Protein AF-A0AAE1DHE3-F1 (afdb_monomer)

Radius of gyration: 25.52 Å; Cα contacts (8 Å, |Δi|>4): 350; chains: 1; bounding box: 66×50×72 Å

Sequence (296 aa):
GFIDEPDKIWSQDELPPITNSFGVEDVKKRVLQLNKIAINLRKQRFDNGALRLDQSGVDEELCENLGLEVDAGTSMAACSQITSSHSAHFQANAECQVFLFWITSRTPPFIYHYALNVPLYTHFTSPIRRYPDILVHRLLAASLGYCDPPEKSPQLLHRQADYCNDKKLNAKIASKRSNDMYFALFVKEAGPLEEMGMVMAVLDKSFDVLILKLGVVKRVYLERLPLRSHKFRKNHKCPELEIEWVADEKCNHRTRHLISLFTMVECMVFADKEPLRWSCLIKRPKEEIKFITTDE

InterPro domains:
  IPR001900 Ribonuclease II/R [PF00773] (108-144)
  IPR012340 Nucleic acid-binding, OB-fold [G3DSA:2.40.50.140] (193-283)
  IPR012340 Nucleic acid-binding, OB-fold [SSF50249] (20-188)
  IPR022966 Ribonuclease II/R, conserved site [PS01175] (113-137)
  IPR041093 DIS3-like exonuclease 2-like, C-terminal [PF17877] (191-278)
  IPR050180 RNR Ribonuclease [PTHR23355] (109-236)

Mean predicted aligned error: 11.67 Å

Nearest PDB structures (foldseek):
  8e2a-assembly1_A  TM=8.423E-01  e=1.664E-20  Homo sapiens
  4pmw-assembly2_B  TM=8.301E-01  e=1.872E-20  Mus musculus
  8e28-assembly1_A  TM=8.281E-01  e=4.520E-20  Homo sapiens
  8e27-assembly1_A  TM=8.150E-01  e=2.824E-20  Homo sapiens
  8e29-assembly1_A  TM=8.277E-01  e=8.629E-20  Homo sapiens

Structure (mmCIF, N/CA/C/O backbone):
data_AF-A0AAE1DHE3-F1
#
_entry.id   AF-A0AAE1DHE3-F1
#
loop_
_atom_site.group_PDB
_atom_site.id
_atom_site.type_symbol
_atom_site.label_atom_id
_atom_site.label_alt_id
_atom_site.label_comp_id
_atom_site.label_asym_id
_atom_site.label_entity_id
_atom_site.label_seq_id
_atom_site.pdbx_PDB_ins_code
_atom_site.Cartn_x
_atom_site.Cartn_y
_atom_site.Cartn_z
_atom_site.occupancy
_atom_site.B_iso_or_equiv
_atom_site.auth_seq_id
_atom_site.auth_comp_id
_atom_site.auth_asym_id
_atom_site.auth_atom_id
_atom_site.pdbx_PDB_model_num
ATOM 1 N N . GLY A 1 1 ? 9.768 -7.373 21.123 1.00 82.19 1 GLY A N 1
ATOM 2 C CA . GLY A 1 1 ? 8.724 -6.873 22.053 1.00 82.19 1 GLY A CA 1
ATOM 3 C C . GLY A 1 1 ? 8.087 -8.017 22.830 1.00 82.19 1 GLY A C 1
ATOM 4 O O . GLY A 1 1 ? 8.532 -9.147 22.685 1.00 82.19 1 GLY A O 1
ATOM 5 N N . PHE A 1 2 ? 7.046 -7.773 23.645 1.00 89.00 2 PHE A N 1
ATOM 6 C CA . PHE A 1 2 ? 6.457 -8.817 24.518 1.00 89.00 2 PHE A CA 1
ATOM 7 C C . PHE A 1 2 ? 6.022 -10.099 23.791 1.00 89.00 2 PHE A C 1
ATOM 9 O O . PHE A 1 2 ? 6.015 -11.163 24.397 1.00 89.00 2 PHE A O 1
ATOM 16 N N . ILE A 1 3 ? 5.615 -9.996 22.523 1.00 90.38 3 ILE A N 1
ATOM 17 C CA . ILE A 1 3 ? 5.178 -11.141 21.712 1.00 90.38 3 ILE A CA 1
ATOM 18 C C . ILE A 1 3 ? 6.373 -11.947 21.189 1.00 90.38 3 ILE A C 1
ATOM 20 O O . ILE A 1 3 ? 6.291 -13.171 21.151 1.00 90.38 3 ILE A O 1
ATOM 24 N N . ASP A 1 4 ? 7.456 -11.270 20.807 1.00 89.25 4 ASP A N 1
ATOM 25 C CA . ASP A 1 4 ? 8.648 -11.894 20.218 1.00 89.25 4 ASP A CA 1
ATOM 26 C C . ASP A 1 4 ? 9.489 -12.608 21.282 1.00 89.25 4 ASP A C 1
ATOM 28 O O . ASP A 1 4 ? 10.052 -13.668 21.028 1.00 89.25 4 ASP A O 1
ATOM 32 N N . GLU A 1 5 ? 9.516 -12.056 22.499 1.00 90.06 5 GLU A N 1
ATOM 33 C CA . GLU A 1 5 ? 10.242 -12.605 23.647 1.00 90.06 5 GLU A CA 1
ATOM 34 C C . GLU A 1 5 ? 9.296 -12.777 24.852 1.00 90.06 5 GLU A C 1
ATOM 36 O O . GLU A 1 5 ? 9.320 -11.982 25.804 1.00 90.06 5 GLU A O 1
ATOM 41 N N . PRO A 1 6 ? 8.425 -13.807 24.833 1.00 88.25 6 PRO A N 1
ATOM 42 C CA . PRO A 1 6 ? 7.412 -14.011 25.868 1.00 88.25 6 PRO A CA 1
ATOM 43 C C . PRO A 1 6 ? 8.014 -14.406 27.222 1.00 88.25 6 PRO A C 1
ATOM 45 O O . PRO A 1 6 ? 7.431 -14.093 28.261 1.00 88.25 6 PRO A O 1
ATOM 48 N N . ASP A 1 7 ? 9.186 -15.039 27.229 1.00 89.94 7 ASP A N 1
ATOM 49 C CA . ASP A 1 7 ? 9.845 -15.522 28.447 1.00 89.94 7 ASP A CA 1
ATOM 50 C C . ASP A 1 7 ? 10.817 -14.495 29.051 1.00 89.94 7 ASP A C 1
ATOM 52 O O . ASP A 1 7 ? 11.216 -14.630 30.208 1.00 89.94 7 ASP A O 1
ATOM 56 N N . LYS A 1 8 ? 11.153 -13.420 28.319 1.00 89.69 8 LYS A N 1
ATOM 57 C CA . LYS A 1 8 ? 12.012 -12.342 28.828 1.00 89.69 8 LYS A CA 1
ATOM 58 C C . LYS A 1 8 ? 11.342 -11.624 30.004 1.00 89.69 8 LYS A C 1
ATOM 60 O O . LYS A 1 8 ? 10.149 -11.301 29.960 1.00 89.69 8 LYS A O 1
ATOM 65 N N . ILE A 1 9 ? 12.118 -11.353 31.051 1.00 86.88 9 ILE A N 1
ATOM 66 C CA . ILE A 1 9 ? 11.736 -10.452 32.144 1.00 86.88 9 ILE A CA 1
ATOM 67 C C . ILE A 1 9 ? 12.124 -9.040 31.709 1.00 86.88 9 ILE A C 1
ATOM 69 O O . ILE A 1 9 ? 13.295 -8.769 31.462 1.00 86.88 9 ILE A O 1
ATOM 73 N N . TRP A 1 10 ? 11.130 -8.168 31.578 1.00 86.62 10 TRP A N 1
ATOM 74 C CA . TRP A 1 10 ? 11.314 -6.805 31.088 1.00 86.62 10 T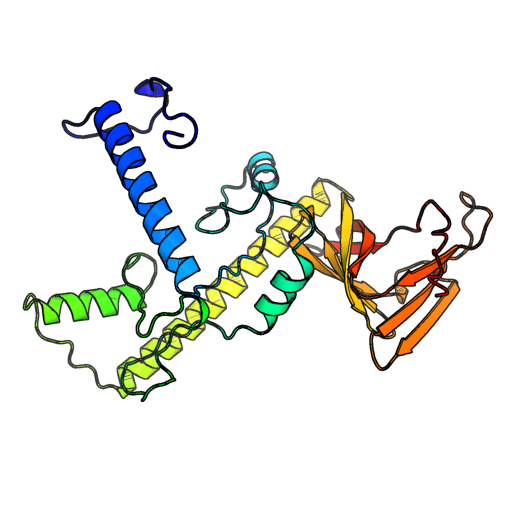RP A CA 1
ATOM 75 C C . TRP A 1 10 ? 11.504 -5.852 32.264 1.00 86.62 10 TRP A C 1
ATOM 77 O O . TRP A 1 10 ? 10.744 -5.913 33.235 1.00 86.62 10 TRP A O 1
ATOM 87 N N . SER A 1 11 ? 12.504 -4.976 32.179 1.00 84.25 11 SER A N 1
ATOM 88 C CA . SER A 1 11 ? 12.674 -3.896 33.153 1.00 84.25 11 SER A CA 1
ATOM 89 C C . SER A 1 11 ? 11.820 -2.683 32.771 1.00 84.25 11 SER A C 1
ATOM 91 O O . SER A 1 11 ? 11.378 -2.541 31.630 1.00 84.25 11 SER A O 1
ATOM 93 N N . GLN A 1 12 ? 11.568 -1.795 33.735 1.00 79.94 12 GLN A N 1
ATOM 94 C CA . GLN A 1 12 ? 10.790 -0.576 33.492 1.00 79.94 12 GLN A CA 1
ATOM 95 C C . GLN A 1 12 ? 11.526 0.412 32.568 1.00 79.94 12 GLN A C 1
ATOM 97 O O . GLN A 1 12 ? 10.874 1.177 31.870 1.00 79.94 12 GLN A O 1
ATOM 102 N N . ASP A 1 13 ? 12.860 0.356 32.531 1.00 84.38 13 ASP A N 1
ATOM 103 C CA . ASP A 1 13 ? 13.704 1.251 31.728 1.00 84.38 13 ASP A CA 1
ATOM 104 C C . ASP A 1 13 ? 13.708 0.888 30.233 1.00 84.38 13 ASP A C 1
ATOM 106 O O . ASP A 1 13 ? 13.985 1.732 29.386 1.00 84.38 13 ASP A O 1
ATOM 110 N N . GLU A 1 14 ? 13.381 -0.363 29.893 1.00 86.44 14 GLU A N 1
ATOM 111 C CA . GLU A 1 14 ? 13.257 -0.831 28.504 1.00 86.44 14 GLU A CA 1
ATOM 112 C C . GLU A 1 14 ? 11.914 -0.448 27.862 1.00 86.44 14 GLU A C 1
ATOM 114 O O . GLU A 1 14 ? 11.701 -0.686 26.671 1.00 86.44 14 GLU A O 1
ATOM 119 N N . LEU A 1 15 ? 10.975 0.082 28.650 1.00 87.44 15 LEU A N 1
ATOM 120 C CA . LEU A 1 15 ? 9.587 0.265 28.252 1.00 87.44 15 LEU A CA 1
ATOM 121 C C . LEU A 1 15 ? 9.149 1.726 28.392 1.00 87.44 15 LEU A C 1
ATOM 123 O O . LEU A 1 15 ? 9.671 2.467 29.224 1.00 87.44 15 LEU A O 1
ATOM 127 N N . PRO A 1 16 ? 8.137 2.153 27.616 1.00 89.25 16 PRO A N 1
ATOM 128 C CA . PRO A 1 16 ? 7.507 3.445 27.832 1.00 89.25 16 PRO A CA 1
ATOM 129 C C . PRO A 1 16 ? 6.968 3.556 29.266 1.00 89.25 16 PRO A C 1
ATOM 131 O O . PRO A 1 16 ? 6.586 2.542 29.860 1.00 89.25 16 PRO A O 1
ATOM 134 N N . PRO A 1 17 ? 6.865 4.778 29.815 1.00 88.50 17 PRO A N 1
ATOM 135 C CA . PRO A 1 17 ? 6.388 4.984 31.174 1.00 88.50 17 PRO A CA 1
ATOM 136 C C . PRO A 1 17 ? 4.985 4.396 31.360 1.00 88.50 17 PRO A C 1
ATOM 138 O O . PRO A 1 17 ? 4.022 4.807 30.709 1.00 88.50 17 PRO A O 1
ATOM 141 N N . ILE A 1 18 ? 4.871 3.434 32.276 1.00 88.00 18 ILE A N 1
ATOM 142 C CA . ILE A 1 18 ? 3.595 2.831 32.658 1.00 88.00 18 ILE A CA 1
ATOM 143 C C . ILE A 1 18 ? 2.985 3.678 33.769 1.00 88.00 18 ILE A C 1
ATOM 145 O O . ILE A 1 18 ? 3.558 3.837 34.845 1.00 88.00 18 ILE A O 1
ATOM 149 N N . THR A 1 19 ? 1.818 4.243 33.483 1.00 84.88 19 THR A N 1
ATOM 150 C CA . THR A 1 19 ? 1.050 5.057 34.427 1.00 84.88 19 THR A CA 1
ATOM 151 C C . THR A 1 19 ? -0.061 4.240 35.081 1.00 84.88 19 THR A C 1
ATOM 153 O O . THR A 1 19 ? -0.533 3.254 34.511 1.00 84.88 19 THR A O 1
ATOM 156 N N . ASN A 1 20 ? -0.575 4.736 36.210 1.00 81.94 20 ASN A N 1
ATOM 157 C CA . ASN A 1 20 ? -1.585 4.085 37.055 1.00 81.94 20 ASN A CA 1
ATOM 158 C C . ASN A 1 20 ? -1.025 2.879 37.832 1.00 81.94 20 ASN A C 1
ATOM 160 O O . ASN A 1 20 ? 0.167 2.599 37.810 1.00 81.94 20 ASN A O 1
ATOM 164 N N . SER A 1 21 ? -1.888 2.177 38.564 1.00 85.69 21 SER A N 1
ATOM 165 C CA . SER A 1 21 ? -1.536 1.065 39.461 1.00 85.69 21 SER A CA 1
ATOM 166 C C . SER A 1 21 ? -1.193 -0.255 38.745 1.00 85.69 21 SER A C 1
ATOM 168 O O . SER A 1 21 ? -1.444 -1.320 39.301 1.00 85.69 21 SER A O 1
ATOM 170 N N . PHE A 1 22 ? -0.678 -0.206 37.514 1.00 88.38 22 PHE A N 1
ATOM 171 C CA . PHE A 1 22 ? -0.346 -1.391 36.717 1.00 88.38 22 PHE A CA 1
ATOM 172 C C . PHE A 1 22 ? 1.165 -1.562 36.593 1.00 88.38 22 PHE A C 1
ATOM 174 O O . PHE A 1 22 ? 1.887 -0.590 36.376 1.00 88.38 22 PHE A O 1
ATOM 181 N N . GLY A 1 23 ? 1.634 -2.804 36.702 1.00 88.69 23 GLY A N 1
ATOM 182 C CA . GLY A 1 23 ? 3.033 -3.155 36.480 1.00 88.69 23 GLY A CA 1
ATOM 183 C C . GLY A 1 23 ? 3.321 -3.600 35.046 1.00 88.69 23 GLY A C 1
ATOM 184 O O . GLY A 1 23 ? 2.418 -3.901 34.262 1.00 88.69 23 GLY A O 1
ATOM 185 N N . VAL A 1 24 ? 4.611 -3.724 34.726 1.00 90.38 24 VAL A N 1
ATOM 186 C CA . VAL A 1 24 ? 5.094 -4.298 33.456 1.00 90.38 24 VAL A CA 1
ATOM 187 C C . VAL A 1 24 ? 4.490 -5.682 33.203 1.00 90.38 24 VAL A C 1
ATOM 189 O O . VAL A 1 24 ? 4.018 -5.967 32.101 1.00 90.38 24 VAL A O 1
ATOM 192 N N . GLU A 1 25 ? 4.438 -6.522 34.237 1.00 89.31 25 GLU A N 1
ATOM 193 C CA . GLU A 1 25 ? 3.940 -7.894 34.120 1.00 89.31 25 GLU A CA 1
ATOM 194 C C . GLU A 1 25 ? 2.437 -7.949 33.804 1.00 89.31 25 GLU A C 1
ATOM 196 O O . GLU A 1 25 ? 1.990 -8.802 33.032 1.00 89.31 25 GLU A O 1
ATOM 201 N N . ASP A 1 26 ? 1.651 -6.995 34.315 1.00 90.62 26 ASP A N 1
ATOM 202 C CA . ASP A 1 26 ? 0.227 -6.891 33.990 1.00 90.62 26 ASP A CA 1
ATOM 203 C C . ASP A 1 26 ? 0.032 -6.595 32.503 1.00 90.62 26 ASP A C 1
ATOM 205 O O . ASP A 1 26 ? -0.751 -7.266 31.822 1.00 90.62 26 ASP A O 1
ATOM 209 N N . VAL A 1 27 ? 0.773 -5.614 31.980 1.00 91.50 27 VAL A N 1
ATOM 210 C CA . VAL A 1 27 ? 0.707 -5.226 30.567 1.00 91.50 27 VAL A CA 1
ATOM 211 C C . VAL A 1 27 ? 1.162 -6.384 29.683 1.00 91.50 27 VAL A C 1
ATOM 213 O O . VAL A 1 27 ? 0.435 -6.768 28.762 1.00 91.50 27 VAL A O 1
ATOM 216 N N . LYS A 1 28 ? 2.306 -7.002 30.000 1.00 92.00 28 LYS A N 1
ATOM 217 C CA . LYS A 1 28 ? 2.845 -8.165 29.284 1.00 92.00 28 LYS A CA 1
ATOM 218 C C . LYS A 1 28 ? 1.811 -9.285 29.193 1.00 92.00 28 LYS A C 1
ATOM 220 O O . LYS A 1 28 ? 1.490 -9.755 28.098 1.00 92.00 28 LYS A O 1
ATOM 225 N N . LYS A 1 29 ? 1.217 -9.670 30.327 1.00 93.06 29 LYS A N 1
ATOM 226 C CA . LYS A 1 29 ? 0.194 -10.720 30.393 1.00 93.06 29 LYS A CA 1
ATOM 227 C C . LYS A 1 29 ? -1.012 -10.409 29.503 1.00 93.06 29 LYS A C 1
ATOM 229 O O . LYS A 1 29 ? -1.495 -11.296 28.795 1.00 93.06 29 LYS A O 1
ATOM 234 N N . ARG A 1 30 ? -1.499 -9.162 29.506 1.00 93.88 30 ARG A N 1
ATOM 235 C CA . ARG A 1 30 ? -2.638 -8.738 28.671 1.00 93.88 30 ARG A CA 1
ATOM 236 C C . ARG A 1 30 ? -2.296 -8.733 27.186 1.00 93.88 30 ARG A C 1
ATOM 238 O O . ARG A 1 30 ? -3.095 -9.233 26.398 1.00 93.88 30 ARG A O 1
ATOM 245 N N . VAL A 1 31 ? -1.117 -8.242 26.806 1.00 94.19 31 VAL A N 1
ATOM 246 C CA . VAL A 1 31 ? -0.645 -8.248 25.411 1.00 94.19 31 VAL A CA 1
ATOM 247 C C . VAL A 1 31 ? -0.553 -9.678 24.880 1.00 94.19 31 VAL A C 1
ATOM 249 O O . VAL A 1 31 ? -1.091 -9.970 23.812 1.00 94.19 31 VAL A O 1
ATOM 252 N N . LEU A 1 32 ? 0.029 -10.600 25.651 1.00 93.81 32 LEU A N 1
ATOM 253 C CA . LEU A 1 32 ? 0.114 -12.013 25.273 1.00 93.81 32 LEU A CA 1
ATOM 254 C C . LEU A 1 32 ? -1.269 -12.667 25.144 1.00 93.81 32 LEU A C 1
ATOM 256 O O . LEU A 1 32 ? -1.507 -13.440 24.213 1.00 93.81 32 LEU A O 1
ATOM 260 N N . GLN A 1 33 ? -2.205 -12.348 26.042 1.00 96.19 33 GLN A N 1
ATOM 261 C CA . GLN A 1 33 ? -3.579 -12.847 25.962 1.00 96.19 33 GLN A CA 1
ATOM 262 C C . GLN A 1 33 ? -4.307 -12.317 24.716 1.00 96.19 33 GLN A C 1
ATOM 264 O O . GLN A 1 33 ? -4.927 -13.098 23.991 1.00 96.19 33 GLN A O 1
ATOM 269 N N . LEU A 1 34 ? -4.207 -11.015 24.438 1.00 95.75 34 LEU A N 1
ATOM 270 C CA . LEU A 1 34 ? -4.793 -10.395 23.249 1.00 95.75 34 LEU A CA 1
ATOM 271 C C . LEU A 1 34 ? -4.186 -10.962 21.964 1.00 95.75 34 LEU A C 1
ATOM 273 O O . LEU A 1 34 ? -4.926 -11.227 21.019 1.00 95.75 34 LEU A O 1
ATOM 277 N N . ASN A 1 35 ? -2.877 -11.227 21.941 1.00 94.75 35 ASN A N 1
ATOM 278 C CA . ASN A 1 35 ? -2.215 -11.850 20.798 1.00 94.75 35 ASN A CA 1
ATOM 279 C C . ASN A 1 35 ? -2.759 -13.261 20.523 1.00 94.75 35 ASN A C 1
ATOM 281 O O . ASN A 1 35 ? -3.112 -13.573 19.388 1.00 94.75 35 ASN A O 1
ATOM 285 N N . LYS A 1 36 ? -2.920 -14.096 21.562 1.00 95.56 36 LYS A N 1
ATOM 286 C CA . LYS A 1 36 ? -3.527 -15.435 21.420 1.00 95.56 36 LYS A CA 1
ATOM 287 C C . LYS A 1 36 ? -4.929 -15.363 20.808 1.00 95.56 36 LYS A C 1
ATOM 289 O O . LYS A 1 36 ? -5.248 -16.125 19.897 1.00 95.56 36 LYS A O 1
ATOM 294 N N . ILE A 1 37 ? -5.756 -14.426 21.275 1.00 96.12 37 ILE A N 1
ATOM 295 C CA . ILE A 1 37 ? -7.100 -14.198 20.725 1.00 96.12 37 ILE A CA 1
ATOM 296 C C . ILE A 1 37 ? -7.010 -13.726 19.265 1.00 96.12 37 ILE A C 1
ATOM 298 O O . ILE A 1 37 ? -7.706 -14.258 18.402 1.00 96.12 37 ILE A O 1
ATOM 302 N N . ALA A 1 38 ? -6.126 -12.772 18.968 1.00 92.75 38 ALA A N 1
ATOM 303 C CA . ALA A 1 38 ? -5.952 -12.211 17.632 1.00 92.75 38 ALA A CA 1
ATOM 304 C C . ALA A 1 38 ? -5.490 -13.254 16.602 1.00 92.75 38 ALA A C 1
ATOM 306 O O . ALA A 1 38 ? -5.974 -13.234 15.470 1.00 92.75 38 ALA A O 1
ATOM 307 N N . ILE A 1 39 ? -4.604 -14.182 16.982 1.00 93.06 39 ILE A N 1
ATOM 308 C CA . ILE A 1 39 ? -4.165 -15.297 16.129 1.00 93.06 39 ILE A CA 1
ATOM 309 C C . ILE A 1 39 ? -5.359 -16.177 15.747 1.00 93.06 39 ILE A C 1
ATOM 311 O O . ILE A 1 39 ? -5.565 -16.453 14.564 1.00 93.06 39 ILE A O 1
ATOM 315 N N . ASN A 1 40 ? -6.185 -16.558 16.725 1.00 95.25 40 ASN A N 1
ATOM 316 C CA . ASN A 1 40 ? -7.363 -17.393 16.484 1.00 95.25 40 ASN A CA 1
ATOM 317 C C . ASN A 1 40 ? -8.399 -16.686 15.599 1.00 95.25 40 ASN A C 1
ATOM 319 O O . ASN A 1 40 ? -8.877 -17.275 14.630 1.00 95.25 40 ASN A O 1
ATOM 323 N N . LEU A 1 41 ? -8.695 -15.411 15.874 1.00 92.44 41 LEU A N 1
ATOM 324 C CA . LEU A 1 41 ? -9.610 -14.612 15.051 1.00 92.44 41 LEU A CA 1
ATOM 325 C C . LEU A 1 41 ? -9.088 -14.437 13.622 1.00 92.44 41 LEU A C 1
ATOM 327 O O . LEU A 1 41 ? -9.859 -14.507 12.667 1.00 92.44 41 LEU A O 1
ATOM 331 N N . ARG A 1 42 ? -7.776 -14.230 13.452 1.00 90.62 42 ARG A N 1
ATOM 332 C CA . ARG A 1 42 ? -7.151 -14.106 12.133 1.00 90.62 42 ARG A CA 1
ATOM 333 C C . ARG A 1 42 ? -7.266 -15.408 11.348 1.00 90.62 42 ARG A C 1
ATOM 335 O O . ARG A 1 42 ? -7.662 -15.352 10.189 1.00 90.62 42 ARG A O 1
ATOM 342 N N . LYS A 1 43 ? -6.965 -16.549 11.977 1.00 91.88 43 LYS A N 1
ATOM 343 C CA . LYS A 1 43 ? -7.112 -17.873 11.361 1.00 91.88 43 LYS A CA 1
ATOM 344 C C . LYS A 1 43 ? -8.550 -18.100 10.894 1.00 91.88 43 LYS A C 1
ATOM 346 O O . LYS A 1 43 ? -8.766 -18.309 9.708 1.00 91.88 43 LYS A O 1
ATOM 351 N N . GLN A 1 44 ? -9.525 -17.916 11.786 1.00 93.88 44 GLN A N 1
ATOM 352 C CA . GLN A 1 44 ? -10.946 -18.035 11.447 1.00 93.88 44 GLN A CA 1
ATOM 353 C C . GLN A 1 44 ? -11.355 -17.114 10.292 1.00 93.88 44 GLN A C 1
ATOM 355 O O . GLN A 1 44 ? -12.146 -17.502 9.440 1.00 93.88 44 GLN A O 1
ATOM 360 N N . ARG A 1 45 ? -10.810 -15.893 10.229 1.00 90.31 45 ARG A N 1
ATOM 361 C CA . ARG A 1 45 ? -11.104 -14.952 9.142 1.00 90.31 45 ARG A CA 1
ATOM 362 C C . ARG A 1 45 ? -10.652 -15.481 7.776 1.00 90.31 45 ARG A C 1
ATOM 364 O O . ARG A 1 45 ? -11.381 -15.315 6.804 1.00 90.31 45 ARG A O 1
ATOM 371 N N . PHE A 1 46 ? -9.470 -16.093 7.701 1.00 91.00 46 PHE A N 1
ATOM 372 C CA . PHE A 1 46 ? -8.958 -16.696 6.465 1.00 91.00 46 PHE A CA 1
ATOM 373 C C . PHE A 1 46 ? -9.670 -18.000 6.115 1.00 91.00 46 PHE A C 1
ATOM 375 O O . PHE A 1 46 ? -10.010 -18.191 4.952 1.00 91.00 46 PHE A O 1
ATOM 382 N N . ASP A 1 47 ? -9.967 -18.841 7.109 1.00 93.50 47 ASP A N 1
ATOM 383 C CA . ASP A 1 47 ? -10.770 -20.058 6.919 1.00 93.50 47 ASP A CA 1
ATOM 384 C C . ASP A 1 47 ? -12.162 -19.710 6.354 1.00 93.50 47 ASP A C 1
ATOM 386 O O . ASP A 1 47 ? -12.710 -20.429 5.523 1.00 93.50 47 ASP A O 1
ATOM 390 N N . ASN A 1 48 ? -12.693 -18.542 6.731 1.00 91.50 48 ASN A N 1
ATOM 391 C CA . ASN A 1 48 ? -13.927 -17.973 6.198 1.00 91.50 48 ASN A CA 1
ATOM 392 C C . ASN A 1 48 ? -13.746 -17.224 4.865 1.00 91.50 48 ASN A C 1
ATOM 394 O O . ASN A 1 48 ? -14.644 -16.483 4.485 1.00 91.50 48 ASN A O 1
ATOM 398 N N . GLY A 1 49 ? -12.623 -17.360 4.156 1.00 88.19 49 GLY A N 1
ATOM 399 C CA . GLY A 1 49 ? -12.446 -16.836 2.796 1.00 88.19 49 GLY A CA 1
ATOM 400 C C . GLY A 1 49 ? -11.998 -15.376 2.682 1.00 88.19 49 GLY A C 1
ATOM 401 O O . GLY A 1 49 ? -12.067 -14.808 1.594 1.00 88.19 49 GLY A O 1
ATOM 402 N N . ALA A 1 50 ? -11.536 -14.734 3.761 1.00 85.88 50 ALA A N 1
ATOM 403 C CA . ALA A 1 50 ? -10.943 -13.402 3.639 1.00 85.88 50 ALA A CA 1
ATOM 404 C C . ALA A 1 50 ? -9.621 -13.433 2.858 1.00 85.88 50 ALA A C 1
ATOM 406 O O . ALA A 1 50 ? -8.808 -14.343 3.001 1.00 85.88 50 ALA A O 1
ATOM 407 N N . LEU A 1 51 ? -9.369 -12.379 2.089 1.00 83.44 51 LEU A N 1
ATOM 408 C CA . LEU A 1 51 ? -8.174 -12.210 1.276 1.00 83.44 51 LEU A CA 1
ATOM 409 C C . LEU A 1 51 ? -7.232 -11.195 1.927 1.00 83.44 51 LEU A C 1
ATOM 411 O O . LEU A 1 51 ? -7.650 -10.141 2.412 1.00 83.44 51 LEU A O 1
ATOM 415 N N . ARG A 1 52 ? -5.934 -11.503 1.918 1.00 79.12 52 ARG A N 1
ATOM 416 C CA . ARG A 1 52 ? -4.879 -10.561 2.298 1.00 79.12 52 ARG A CA 1
ATOM 417 C C . ARG A 1 52 ? -4.096 -10.185 1.055 1.00 79.12 52 ARG A C 1
ATOM 419 O O . ARG A 1 52 ? -3.567 -11.044 0.360 1.00 79.12 52 ARG A O 1
ATOM 426 N N . LEU A 1 53 ? -4.094 -8.892 0.788 1.00 72.81 53 LEU A N 1
ATOM 427 C CA . LEU A 1 53 ? -3.693 -8.278 -0.464 1.00 72.81 53 LEU A CA 1
ATOM 428 C C . LEU A 1 53 ? -2.770 -7.109 -0.124 1.00 72.81 53 LEU A C 1
ATOM 430 O O . LEU A 1 53 ? -3.101 -5.938 -0.303 1.00 72.81 53 LEU A O 1
ATOM 434 N N . ASP A 1 54 ? -1.625 -7.451 0.459 1.00 67.00 54 ASP A N 1
ATOM 435 C CA . ASP A 1 54 ? -0.651 -6.469 0.914 1.00 67.00 54 ASP A CA 1
ATOM 436 C C . ASP A 1 54 ? 0.364 -6.225 -0.205 1.00 67.00 54 ASP A C 1
ATOM 438 O O . ASP A 1 54 ? 0.833 -7.157 -0.858 1.00 67.00 54 ASP A O 1
ATOM 442 N N . GLN A 1 55 ? 0.690 -4.957 -0.452 1.00 59.06 55 GLN A N 1
ATOM 443 C CA . GLN A 1 55 ? 1.883 -4.603 -1.215 1.00 59.06 55 GLN A CA 1
ATOM 444 C C . GLN A 1 55 ? 3.042 -4.504 -0.227 1.00 59.06 55 GLN A C 1
ATOM 446 O O . GLN A 1 55 ? 2.886 -3.890 0.831 1.00 59.06 55 GLN A O 1
ATOM 451 N N . SER A 1 56 ? 4.188 -5.089 -0.572 1.00 54.47 56 SER A N 1
ATOM 452 C CA . SER A 1 56 ? 5.434 -4.860 0.156 1.00 54.47 56 SER A CA 1
ATOM 453 C C . SER A 1 56 ? 5.704 -3.354 0.190 1.00 54.47 56 SER A C 1
ATOM 455 O O . SER A 1 56 ? 5.777 -2.711 -0.861 1.00 54.47 56 SER A O 1
ATOM 457 N N . GLY A 1 57 ? 5.772 -2.785 1.394 1.00 50.09 57 GLY A N 1
ATOM 458 C CA . GLY A 1 57 ? 6.277 -1.429 1.587 1.00 50.09 57 GLY A CA 1
ATOM 459 C C . GLY A 1 57 ? 7.777 -1.368 1.301 1.00 50.09 57 GLY A C 1
ATOM 460 O O . GLY A 1 57 ? 8.417 -2.401 1.120 1.00 50.09 57 GLY A O 1
ATOM 461 N N . VAL A 1 58 ? 8.325 -0.154 1.261 1.00 51.03 58 VAL A N 1
ATOM 462 C CA . VAL A 1 58 ? 9.782 0.032 1.301 1.00 51.03 58 VAL A CA 1
ATOM 463 C C . VAL A 1 58 ? 10.288 -0.497 2.647 1.00 51.03 58 VAL A C 1
ATOM 465 O O . VAL A 1 58 ? 9.611 -0.311 3.658 1.00 51.03 58 VAL A O 1
ATOM 468 N N . ASP A 1 59 ? 11.424 -1.190 2.622 1.00 52.09 59 ASP A N 1
ATOM 469 C CA . ASP A 1 59 ? 12.042 -1.832 3.784 1.00 52.09 59 ASP A CA 1
ATOM 470 C C . ASP A 1 59 ? 12.319 -0.825 4.920 1.00 52.09 59 ASP A C 1
ATOM 472 O O . ASP A 1 59 ? 12.814 0.276 4.674 1.00 52.09 59 ASP A O 1
ATOM 476 N N . GLU A 1 60 ? 11.984 -1.195 6.156 1.00 43.31 60 GLU A N 1
ATOM 477 C CA . GLU A 1 60 ? 12.050 -0.335 7.350 1.00 43.31 60 GLU A CA 1
ATOM 478 C C . GLU A 1 60 ? 13.501 -0.055 7.759 1.00 43.31 60 GLU A C 1
ATOM 480 O O . GLU A 1 60 ? 13.842 1.080 8.087 1.00 43.31 60 GLU A O 1
ATOM 485 N N . GLU A 1 61 ? 14.387 -1.043 7.592 1.00 48.00 61 GLU A N 1
ATOM 486 C CA . GLU A 1 61 ? 15.833 -0.898 7.808 1.00 48.00 61 GLU A CA 1
ATOM 487 C C . GLU A 1 61 ? 16.431 0.173 6.877 1.00 48.00 61 GLU A C 1
ATOM 489 O O . GLU A 1 61 ? 17.366 0.895 7.230 1.00 48.00 61 GLU A O 1
ATOM 494 N N . LEU A 1 62 ? 15.852 0.336 5.684 1.00 51.69 62 LEU A N 1
ATOM 495 C CA . LEU A 1 62 ? 16.240 1.388 4.751 1.00 51.69 62 LEU A CA 1
ATOM 496 C C . LEU A 1 62 ? 15.820 2.773 5.260 1.00 51.69 62 LEU A C 1
ATOM 498 O O . LEU A 1 62 ? 16.545 3.741 5.059 1.00 51.69 62 LEU A O 1
ATOM 502 N N . CYS A 1 63 ? 14.659 2.876 5.908 1.00 46.97 63 CYS A N 1
ATOM 503 C CA . CYS A 1 63 ? 14.125 4.126 6.445 1.00 46.97 63 CYS A CA 1
ATOM 504 C C . CYS A 1 63 ? 14.837 4.566 7.734 1.00 46.97 63 CYS A C 1
ATOM 506 O O . CYS A 1 63 ? 15.154 5.751 7.873 1.00 46.97 63 CYS A O 1
ATOM 508 N N . GLU A 1 64 ? 15.149 3.628 8.632 1.00 50.03 64 GLU A N 1
ATOM 509 C CA . GLU A 1 64 ? 15.869 3.897 9.885 1.00 50.03 64 GLU A CA 1
ATOM 510 C C . GLU A 1 64 ? 17.301 4.385 9.635 1.00 50.03 64 GLU A C 1
ATOM 512 O O . GLU A 1 64 ? 17.725 5.385 10.217 1.00 50.03 64 GLU A O 1
ATOM 517 N N . ASN A 1 65 ? 18.015 3.769 8.686 1.00 49.31 65 ASN A N 1
ATOM 518 C CA . ASN A 1 65 ? 19.360 4.201 8.286 1.00 49.31 65 ASN A CA 1
ATOM 519 C C . ASN A 1 65 ? 19.399 5.630 7.703 1.00 49.31 65 ASN A C 1
ATOM 521 O O . ASN A 1 65 ? 20.469 6.230 7.600 1.00 49.31 65 ASN A O 1
ATOM 525 N N . LEU A 1 66 ? 18.244 6.190 7.330 1.00 45.94 66 LEU A N 1
ATOM 526 C CA . LEU A 1 66 ? 18.102 7.527 6.751 1.00 45.94 66 LEU A CA 1
ATOM 527 C C . LEU A 1 66 ? 17.600 8.578 7.752 1.00 45.94 66 LEU A C 1
ATOM 529 O O . LEU A 1 66 ? 17.437 9.738 7.371 1.00 45.94 66 LEU A O 1
ATOM 533 N N . GLY A 1 67 ? 17.334 8.203 9.010 1.00 39.66 67 GLY A N 1
ATOM 534 C CA . GLY A 1 67 ? 16.759 9.112 10.007 1.00 39.66 67 GLY A CA 1
ATOM 535 C C . GLY A 1 67 ? 15.350 9.600 9.645 1.00 39.66 67 GLY A C 1
ATOM 536 O O . GLY A 1 67 ? 14.938 10.678 10.076 1.00 39.66 67 GLY A O 1
ATOM 537 N N . LEU A 1 68 ? 14.622 8.842 8.817 1.00 42.06 68 LEU A N 1
ATOM 538 C CA . LEU A 1 68 ? 13.249 9.142 8.429 1.00 42.06 68 LEU A CA 1
ATOM 539 C C . LEU A 1 68 ? 12.299 8.365 9.344 1.00 42.06 68 LEU A C 1
ATOM 541 O O . LEU A 1 68 ? 12.194 7.146 9.235 1.00 42.06 68 LEU A O 1
ATOM 545 N N . GLU A 1 69 ? 11.569 9.067 10.214 1.00 35.06 69 GLU A N 1
ATOM 546 C CA . GLU A 1 69 ? 10.432 8.480 10.932 1.00 35.06 69 GLU A CA 1
ATOM 547 C C . GLU A 1 69 ? 9.317 8.171 9.925 1.00 35.06 69 GLU A C 1
ATOM 549 O O . GLU A 1 69 ? 8.546 9.045 9.516 1.00 35.06 69 GLU A O 1
ATOM 554 N N . VAL A 1 70 ? 9.245 6.918 9.483 1.00 39.88 70 VAL A N 1
ATOM 555 C CA . VAL A 1 70 ? 8.128 6.433 8.677 1.00 39.88 70 VAL A CA 1
ATOM 556 C C . VAL A 1 70 ? 7.129 5.791 9.623 1.00 39.88 70 VAL A C 1
ATOM 558 O O . VAL A 1 70 ? 7.398 4.763 10.231 1.00 39.88 70 VAL A O 1
ATOM 561 N N . ASP A 1 71 ? 5.955 6.406 9.739 1.00 30.77 71 ASP A N 1
ATOM 562 C CA . ASP A 1 71 ? 4.835 5.877 10.513 1.00 30.77 71 ASP A CA 1
ATOM 563 C C . ASP A 1 71 ? 4.299 4.622 9.789 1.00 30.77 71 ASP A C 1
ATOM 565 O O . ASP A 1 71 ? 3.392 4.683 8.951 1.00 30.77 71 ASP A O 1
ATOM 569 N N . ALA A 1 72 ? 4.934 3.472 10.041 1.00 34.97 72 ALA A N 1
ATOM 570 C CA . ALA A 1 72 ? 4.685 2.175 9.411 1.00 34.97 72 ALA A CA 1
ATOM 571 C C . ALA A 1 72 ? 3.386 1.526 9.927 1.00 34.97 72 ALA A C 1
ATOM 573 O O . ALA A 1 72 ? 3.289 0.340 10.250 1.00 34.97 72 ALA A O 1
ATOM 574 N N . GLY A 1 73 ? 2.314 2.311 9.973 1.00 29.67 73 GLY A N 1
ATOM 575 C CA . GLY A 1 73 ? 0.980 1.823 10.241 1.00 29.67 73 GLY A CA 1
ATOM 576 C C . GLY A 1 73 ? 0.474 0.985 9.068 1.00 29.67 73 GLY A C 1
ATOM 577 O O . GLY A 1 73 ? -0.081 1.530 8.114 1.00 29.67 73 GLY A O 1
ATOM 578 N N . THR A 1 74 ? 0.537 -0.344 9.219 1.00 31.59 74 THR A N 1
ATOM 579 C CA . THR A 1 74 ? -0.253 -1.415 8.548 1.00 31.59 74 THR A CA 1
ATOM 580 C C . THR A 1 74 ? 0.493 -2.358 7.579 1.00 31.59 74 THR A C 1
ATOM 582 O O . THR A 1 74 ? -0.084 -3.385 7.235 1.00 31.59 74 THR A O 1
ATOM 585 N N . SER A 1 75 ? 1.760 -2.137 7.206 1.00 32.44 75 SER A N 1
ATOM 586 C CA . SER A 1 75 ? 2.455 -3.022 6.230 1.00 32.44 75 SER A CA 1
ATOM 587 C C . SER A 1 75 ? 3.468 -4.021 6.818 1.00 32.44 75 SER A C 1
ATOM 589 O O . SER A 1 75 ? 4.040 -4.816 6.078 1.00 32.44 75 SER A O 1
ATOM 591 N N . MET A 1 76 ? 3.671 -4.050 8.137 1.00 32.94 76 MET A N 1
ATOM 592 C CA . MET A 1 76 ? 4.847 -4.711 8.741 1.00 32.94 76 MET A CA 1
ATOM 593 C C . MET A 1 76 ? 4.772 -6.236 8.906 1.00 32.94 76 MET A C 1
ATOM 595 O O . MET A 1 76 ? 5.722 -6.866 9.351 1.00 32.94 76 MET A O 1
ATOM 599 N N . ALA A 1 77 ? 3.667 -6.885 8.543 1.00 28.98 77 ALA A N 1
ATOM 600 C CA . ALA A 1 77 ? 3.508 -8.324 8.774 1.00 28.98 77 ALA A CA 1
ATOM 601 C C . ALA A 1 77 ? 3.862 -9.191 7.549 1.00 28.98 77 ALA A C 1
ATOM 603 O O . ALA A 1 77 ? 3.211 -10.221 7.355 1.00 28.98 77 ALA A O 1
ATOM 604 N N . ALA A 1 78 ? 4.800 -8.767 6.692 1.00 30.80 78 ALA A N 1
ATOM 605 C CA . ALA A 1 78 ? 5.145 -9.498 5.463 1.00 30.80 78 ALA A CA 1
ATOM 606 C C . ALA A 1 78 ? 6.641 -9.540 5.082 1.00 30.80 78 ALA A C 1
ATOM 608 O O . ALA A 1 78 ? 6.968 -10.205 4.104 1.00 30.80 78 ALA A O 1
ATOM 609 N N . CYS A 1 79 ? 7.560 -8.896 5.816 1.00 29.33 79 CYS A N 1
ATOM 610 C CA . CYS A 1 79 ? 8.956 -8.807 5.352 1.00 29.33 79 CYS A CA 1
ATOM 611 C C . CYS A 1 79 ? 9.785 -10.095 5.568 1.00 29.33 79 CYS A C 1
ATOM 613 O O . CYS A 1 79 ? 10.781 -10.316 4.893 1.00 29.33 79 CYS A O 1
ATOM 615 N N . SER A 1 80 ? 9.360 -11.013 6.444 1.00 26.95 80 SER A N 1
ATOM 616 C CA . SER A 1 80 ? 10.171 -12.184 6.830 1.00 26.95 80 SER A CA 1
ATOM 617 C C . SER A 1 80 ? 9.845 -13.504 6.108 1.00 26.95 80 SER A C 1
ATOM 619 O O . SER A 1 80 ? 10.446 -14.530 6.417 1.00 26.95 80 SER A O 1
ATOM 621 N N . GLN A 1 81 ? 8.937 -13.520 5.123 1.00 31.06 81 GLN A N 1
ATOM 622 C CA . GLN A 1 81 ? 8.614 -14.726 4.333 1.00 31.06 81 GLN A CA 1
ATOM 623 C C . GLN A 1 81 ? 8.722 -14.459 2.827 1.00 31.06 81 GLN A C 1
ATOM 625 O O . GLN A 1 81 ? 7.746 -14.534 2.082 1.00 31.06 81 GLN A O 1
ATOM 630 N N . ILE A 1 82 ? 9.930 -14.135 2.367 1.00 39.69 82 ILE A N 1
ATOM 631 C CA . ILE A 1 82 ? 10.213 -13.891 0.950 1.00 39.69 82 ILE A CA 1
ATOM 632 C C . ILE A 1 82 ? 10.787 -15.169 0.331 1.00 39.69 82 ILE A C 1
ATOM 634 O O . ILE A 1 82 ? 11.997 -15.333 0.244 1.00 39.69 82 ILE A O 1
ATOM 638 N N . THR A 1 83 ? 9.921 -16.091 -0.106 1.00 31.55 83 THR A N 1
ATOM 639 C CA . THR A 1 83 ? 10.255 -17.071 -1.159 1.00 31.55 83 THR A CA 1
ATOM 640 C C . THR A 1 83 ? 9.031 -17.452 -2.017 1.00 31.55 83 THR A C 1
ATOM 642 O O . THR A 1 83 ? 7.914 -17.613 -1.535 1.00 31.55 83 THR A O 1
ATOM 645 N N . SER A 1 84 ? 9.292 -17.532 -3.329 1.00 29.88 84 SER A N 1
ATOM 646 C CA . SER A 1 84 ? 8.602 -18.240 -4.432 1.00 29.88 84 SER A CA 1
ATOM 647 C C . SER A 1 84 ? 7.134 -17.980 -4.842 1.00 29.88 84 SER A C 1
ATOM 649 O O . SER A 1 84 ? 6.815 -18.331 -5.975 1.00 29.88 84 SER A O 1
ATOM 651 N N . SER A 1 85 ? 6.246 -17.337 -4.071 1.00 34.34 85 SER A N 1
ATOM 652 C CA . SER A 1 85 ? 4.796 -17.290 -4.426 1.00 34.34 85 SER A CA 1
ATOM 653 C C . SER A 1 85 ? 4.204 -15.939 -4.892 1.00 34.34 85 SER A C 1
ATOM 655 O O . SER A 1 85 ? 2.996 -15.830 -5.096 1.00 34.34 85 SER A O 1
ATOM 657 N N . HIS A 1 86 ? 5.008 -14.890 -5.095 1.00 44.56 86 HIS A N 1
ATOM 658 C CA . HIS A 1 86 ? 4.492 -13.509 -5.193 1.00 44.56 86 HIS A CA 1
ATOM 659 C C . HIS A 1 86 ? 3.942 -13.045 -6.559 1.00 44.56 86 HIS A C 1
ATOM 661 O O . HIS A 1 86 ? 3.270 -12.011 -6.609 1.00 44.56 86 HIS A O 1
ATOM 667 N N . SER A 1 87 ? 4.160 -13.774 -7.659 1.00 38.16 87 SER A N 1
ATOM 668 C CA . SER A 1 87 ? 3.750 -13.307 -8.996 1.00 38.16 87 SER A CA 1
ATOM 669 C C . SER A 1 87 ? 2.228 -13.158 -9.150 1.00 38.16 87 SER A C 1
ATOM 671 O O . SER A 1 87 ? 1.758 -12.175 -9.724 1.00 38.16 87 SER A O 1
ATOM 673 N N . ALA A 1 88 ? 1.446 -14.071 -8.566 1.00 34.59 88 ALA A N 1
ATOM 674 C CA . ALA A 1 88 ? -0.017 -14.031 -8.616 1.00 34.59 88 ALA A CA 1
ATOM 675 C C . ALA A 1 88 ? -0.625 -12.930 -7.720 1.00 34.59 88 ALA A C 1
ATOM 677 O O . ALA A 1 88 ? -1.644 -12.329 -8.066 1.00 34.59 88 ALA A O 1
ATOM 678 N N . HIS A 1 89 ? 0.009 -12.623 -6.583 1.00 39.38 89 HIS A N 1
ATOM 679 C CA . HIS A 1 89 ? -0.519 -11.669 -5.600 1.00 39.38 89 HIS A CA 1
ATOM 680 C C . HIS A 1 89 ? -0.452 -10.211 -6.073 1.00 39.38 89 HIS A C 1
ATOM 682 O O . HIS A 1 89 ? -1.374 -9.434 -5.817 1.00 39.38 89 HIS A O 1
ATOM 688 N N . PHE A 1 90 ? 0.607 -9.826 -6.791 1.00 38.25 90 PHE A N 1
ATOM 689 C CA . PHE A 1 90 ? 0.751 -8.448 -7.268 1.00 38.25 90 PHE A CA 1
ATOM 690 C C . PHE A 1 90 ? -0.255 -8.111 -8.379 1.00 38.25 90 PHE A C 1
ATOM 692 O O . PHE A 1 90 ? -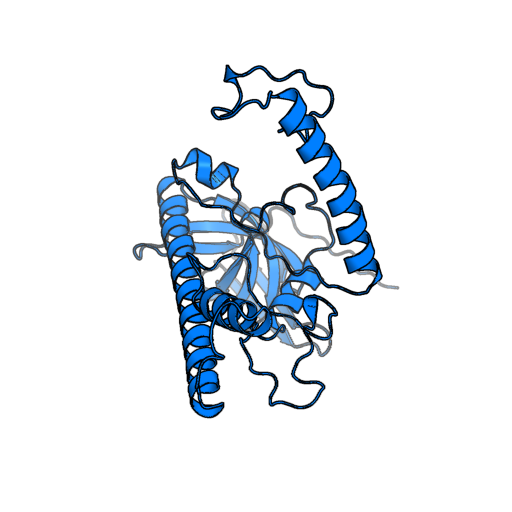0.817 -7.015 -8.393 1.00 38.25 90 PHE A O 1
ATOM 699 N N . GLN A 1 91 ? -0.527 -9.063 -9.277 1.00 35.97 91 GLN A N 1
ATOM 700 C CA . GLN A 1 91 ? -1.471 -8.876 -10.380 1.00 35.97 91 GLN A CA 1
ATOM 701 C C . GLN A 1 91 ? -2.924 -8.781 -9.879 1.00 35.97 91 GLN A C 1
ATOM 703 O O . GLN A 1 91 ? -3.661 -7.900 -10.317 1.00 35.97 91 GLN A O 1
ATOM 708 N N . ALA A 1 92 ? -3.299 -9.574 -8.867 1.00 32.72 92 ALA A N 1
ATOM 709 C CA . ALA A 1 92 ? -4.620 -9.502 -8.234 1.00 32.72 92 ALA A CA 1
ATOM 710 C C . ALA A 1 92 ? -4.910 -8.137 -7.566 1.00 32.72 92 ALA A C 1
ATOM 712 O O . ALA A 1 92 ? -6.053 -7.674 -7.551 1.00 32.72 92 ALA A O 1
ATOM 713 N N . ASN A 1 93 ? -3.881 -7.450 -7.051 1.00 43.06 93 ASN A N 1
ATOM 714 C CA . ASN A 1 93 ? -4.028 -6.128 -6.430 1.00 43.06 93 ASN A CA 1
ATOM 715 C C . ASN A 1 93 ? -4.399 -5.018 -7.422 1.00 43.06 93 ASN A C 1
ATOM 717 O O . ASN A 1 93 ? -5.059 -4.055 -7.030 1.00 43.06 93 ASN A O 1
ATOM 721 N N . ALA A 1 94 ? -3.967 -5.124 -8.682 1.00 35.41 94 ALA A N 1
ATOM 722 C CA . ALA A 1 94 ? -4.243 -4.116 -9.707 1.00 35.41 94 ALA A CA 1
ATOM 723 C C . ALA A 1 94 ? -5.711 -4.133 -10.175 1.00 35.41 94 ALA A C 1
ATOM 725 O O . ALA A 1 94 ? -6.220 -3.105 -10.619 1.00 35.41 94 ALA A O 1
ATOM 726 N N . GLU A 1 95 ? -6.392 -5.274 -10.036 1.00 28.12 95 GLU A N 1
ATOM 727 C CA . GLU A 1 95 ? -7.778 -5.482 -10.478 1.00 28.12 95 GLU A CA 1
ATOM 728 C C . GLU A 1 95 ? -8.814 -5.259 -9.358 1.00 28.12 95 GLU A C 1
ATOM 730 O O . GLU A 1 95 ? -10.014 -5.148 -9.622 1.00 28.12 95 GLU A O 1
ATOM 735 N N . CYS A 1 96 ? -8.377 -5.142 -8.099 1.00 33.75 96 CYS A N 1
ATOM 736 C CA . CYS A 1 96 ? -9.276 -4.910 -6.971 1.00 33.75 96 CYS A CA 1
ATOM 737 C C . CYS A 1 96 ? -9.786 -3.459 -6.933 1.00 33.75 96 CYS A C 1
ATOM 739 O O . CYS A 1 96 ? -9.014 -2.500 -6.864 1.00 33.75 96 CYS A O 1
ATOM 741 N N . GLN A 1 97 ? -11.113 -3.296 -6.922 1.00 35.06 97 GLN A N 1
ATOM 742 C CA . GLN A 1 97 ? -11.767 -1.992 -6.801 1.00 35.06 97 GLN A CA 1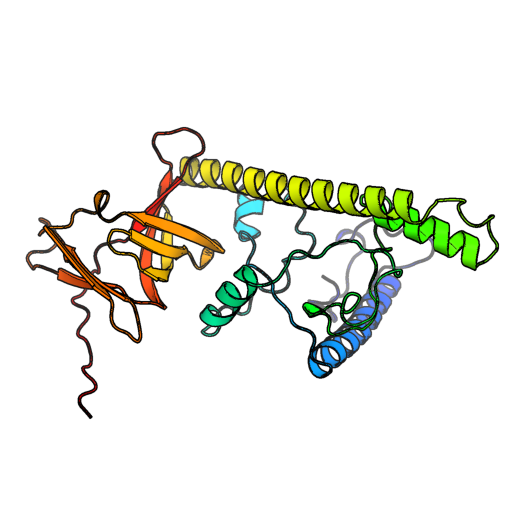
ATOM 743 C C . GLN A 1 97 ? -11.376 -1.271 -5.499 1.00 35.06 97 GLN A C 1
ATOM 745 O O . GLN A 1 97 ? -11.216 -1.875 -4.436 1.00 35.06 97 GLN A O 1
ATOM 750 N N . VAL A 1 98 ? -11.243 0.055 -5.585 1.00 44.38 98 VAL A N 1
ATOM 751 C CA . VAL A 1 98 ? -10.958 0.937 -4.445 1.00 44.38 98 VAL A CA 1
ATOM 752 C C . VAL A 1 98 ? -12.071 0.808 -3.398 1.00 44.38 98 VAL A C 1
ATOM 754 O O . VAL A 1 98 ? -13.246 0.913 -3.728 1.00 44.38 98 VAL A O 1
ATOM 757 N N . PHE A 1 99 ? -11.714 0.623 -2.122 1.00 50.47 99 PHE A N 1
ATOM 758 C CA . PHE A 1 99 ? -12.688 0.580 -1.025 1.00 50.47 99 PHE A CA 1
ATOM 759 C C . PHE A 1 99 ? -13.385 1.933 -0.847 1.00 50.47 99 PHE A C 1
ATOM 761 O O . PHE A 1 99 ? -12.763 2.884 -0.351 1.00 50.47 99 PHE A O 1
ATOM 768 N N . LEU A 1 100 ? -14.663 1.991 -1.214 1.00 53.53 100 LEU A N 1
ATOM 769 C CA . LEU A 1 100 ? -15.511 3.176 -1.128 1.00 53.53 100 LEU A CA 1
ATOM 770 C C . LEU A 1 100 ? -16.361 3.162 0.151 1.00 53.53 100 LEU A C 1
ATOM 772 O O . LEU A 1 100 ? -16.899 2.131 0.548 1.00 53.53 100 LEU A O 1
ATOM 776 N N . PHE A 1 101 ? -16.515 4.326 0.771 1.00 54.31 101 PHE A N 1
ATOM 777 C CA . PHE A 1 101 ? -17.557 4.612 1.748 1.00 54.31 101 PHE A CA 1
ATOM 778 C C . PHE A 1 101 ? -18.911 4.664 1.040 1.00 54.31 101 PHE A C 1
ATOM 780 O O . PHE A 1 101 ? -19.036 5.317 0.004 1.00 54.31 101 PHE A O 1
ATOM 787 N N . TRP A 1 102 ? -19.906 3.989 1.617 1.00 56.72 102 TRP A N 1
ATOM 788 C CA . TRP A 1 102 ? -21.257 3.858 1.072 1.00 56.72 102 TRP A CA 1
ATOM 789 C C . TRP A 1 102 ? -22.318 3.960 2.168 1.00 56.72 102 TRP A C 1
ATOM 791 O O . TRP A 1 102 ? -22.045 3.708 3.341 1.00 56.72 102 TRP A O 1
ATOM 801 N N . ILE A 1 103 ? -23.544 4.297 1.763 1.00 58.41 103 ILE A N 1
ATOM 802 C CA . ILE A 1 103 ? -24.737 4.271 2.622 1.00 58.41 103 ILE A CA 1
ATOM 803 C C . ILE A 1 103 ? -25.605 3.083 2.234 1.00 58.41 103 ILE A C 1
ATOM 805 O O . ILE A 1 103 ? -25.753 2.760 1.055 1.00 58.41 103 ILE A O 1
ATOM 809 N N . THR A 1 104 ? -26.226 2.480 3.244 1.00 57.31 104 THR A N 1
ATOM 810 C CA . THR A 1 104 ? -27.063 1.271 3.197 1.00 57.31 104 THR A CA 1
ATOM 811 C C . THR A 1 104 ? -28.319 1.364 2.320 1.00 57.31 104 THR A C 1
ATOM 813 O O . THR A 1 104 ? -29.070 0.400 2.247 1.00 57.31 104 THR A O 1
ATOM 816 N N . SER A 1 105 ? -28.562 2.467 1.602 1.00 49.28 105 SER A N 1
ATOM 817 C CA . SER A 1 105 ? -29.698 2.604 0.676 1.00 49.28 105 SER A CA 1
ATOM 818 C C . SER A 1 105 ? -29.544 1.807 -0.630 1.00 49.28 105 SER A C 1
ATOM 820 O O . SER A 1 105 ? -30.397 1.919 -1.507 1.00 49.28 105 SER A O 1
ATOM 822 N N . ARG A 1 106 ? -28.446 1.061 -0.819 1.00 54.72 106 ARG A N 1
ATOM 823 C CA . ARG A 1 106 ? -28.256 0.151 -1.960 1.00 54.72 106 ARG A CA 1
ATOM 824 C C . ARG A 1 106 ? -28.626 -1.281 -1.580 1.00 54.72 106 ARG A C 1
ATOM 826 O O . ARG A 1 106 ? -28.289 -1.745 -0.496 1.00 54.72 106 ARG A O 1
ATOM 833 N N . THR A 1 107 ? -29.286 -1.987 -2.493 1.00 48.91 107 THR A N 1
ATOM 834 C CA . THR A 1 107 ? -29.646 -3.401 -2.328 1.00 48.91 107 THR A CA 1
ATOM 835 C C . THR A 1 107 ? -28.401 -4.301 -2.389 1.00 48.91 107 THR A C 1
ATOM 837 O O . THR A 1 107 ? -27.424 -3.954 -3.060 1.00 48.91 107 THR A O 1
ATOM 840 N N . PRO A 1 108 ? -28.396 -5.477 -1.734 1.00 52.41 108 PRO A N 1
ATOM 841 C CA . PRO A 1 108 ? -27.396 -6.511 -2.005 1.00 52.41 108 PRO A CA 1
ATOM 842 C C . PRO A 1 108 ? -27.328 -6.801 -3.517 1.00 52.41 108 PRO A C 1
ATOM 844 O O . PRO A 1 108 ? -28.374 -6.767 -4.172 1.00 52.41 108 PRO A O 1
ATOM 847 N N . PRO A 1 109 ? -26.135 -7.046 -4.096 1.00 55.44 109 PRO A N 1
ATOM 848 C CA . PRO A 1 109 ? -24.863 -7.389 -3.442 1.00 55.44 109 PRO A CA 1
ATOM 849 C C . PRO A 1 109 ? -23.909 -6.206 -3.147 1.00 55.44 109 PRO A C 1
ATOM 851 O O . PRO A 1 109 ? -22.778 -6.429 -2.726 1.00 55.44 109 PRO A O 1
ATOM 854 N N . PHE A 1 110 ? -24.323 -4.946 -3.328 1.00 66.25 110 PHE A N 1
ATOM 855 C CA . PHE A 1 110 ? -23.402 -3.790 -3.354 1.00 66.25 110 PHE A CA 1
ATOM 856 C C . PHE A 1 110 ? -22.806 -3.346 -2.001 1.00 66.25 110 PHE A C 1
ATOM 858 O O . PHE A 1 110 ? -21.961 -2.455 -1.981 1.00 66.25 110 PHE A O 1
ATOM 865 N N . ILE A 1 111 ? -23.237 -3.929 -0.880 1.00 75.44 111 ILE A N 1
ATOM 866 C CA . ILE A 1 111 ? -22.763 -3.602 0.483 1.00 75.44 111 ILE A CA 1
ATOM 867 C C . ILE A 1 111 ? -21.743 -4.615 1.032 1.00 75.44 111 ILE A C 1
ATOM 869 O O . ILE A 1 111 ? -21.229 -4.447 2.135 1.00 75.44 111 ILE A O 1
ATOM 873 N N . TYR A 1 112 ? -21.445 -5.653 0.249 1.00 82.44 112 TYR A N 1
ATOM 874 C CA . TYR A 1 112 ?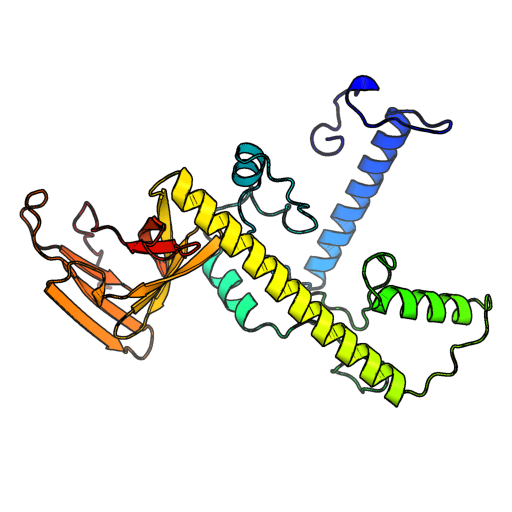 -20.540 -6.733 0.614 1.00 82.44 112 TYR A CA 1
ATOM 875 C C . TYR A 1 112 ? -19.068 -6.309 0.514 1.00 82.44 112 TYR A C 1
ATOM 877 O O . TYR A 1 112 ? -18.631 -5.774 -0.506 1.00 82.44 112 TYR A O 1
ATOM 885 N N . HIS A 1 113 ? -18.268 -6.596 1.544 1.00 82.62 113 HIS A N 1
ATOM 886 C CA . HIS A 1 113 ? -16.842 -6.279 1.537 1.00 82.62 113 HIS A CA 1
ATOM 887 C C . HIS A 1 113 ? -16.015 -7.462 1.015 1.00 82.62 113 HIS A C 1
ATOM 889 O O . HIS A 1 113 ? -15.556 -8.298 1.797 1.00 82.62 113 HIS A O 1
ATOM 895 N N . TYR A 1 114 ? -15.748 -7.471 -0.296 1.00 85.00 114 TYR A N 1
ATOM 896 C CA . TYR A 1 114 ? -15.066 -8.559 -1.013 1.00 85.00 114 TYR A CA 1
ATOM 897 C C . TYR A 1 114 ? -13.819 -9.100 -0.295 1.00 85.00 114 TYR A C 1
ATOM 899 O O . TYR A 1 114 ? -13.797 -10.251 0.121 1.00 85.00 114 TYR A O 1
ATOM 907 N N . ALA A 1 115 ? -12.812 -8.258 -0.042 1.00 80.62 115 ALA A N 1
ATOM 908 C CA . ALA A 1 115 ? -11.546 -8.729 0.529 1.00 80.62 115 ALA A CA 1
ATOM 909 C C . ALA A 1 115 ? -11.647 -9.235 1.982 1.00 80.62 115 ALA A C 1
ATOM 911 O O . ALA A 1 115 ? -10.793 -9.989 2.428 1.00 80.62 115 ALA A O 1
ATOM 912 N N . LEU A 1 116 ? -12.669 -8.832 2.741 1.00 82.69 116 LEU A N 1
ATOM 913 C CA . LEU A 1 116 ? -12.854 -9.292 4.126 1.00 82.69 116 LEU A CA 1
ATOM 914 C C . LEU A 1 116 ? -13.836 -10.461 4.209 1.00 82.69 116 LEU A C 1
ATOM 916 O O . LEU A 1 116 ? -13.961 -11.045 5.280 1.00 82.69 116 LEU A O 1
ATOM 920 N N . ASN A 1 117 ? -14.511 -10.784 3.104 1.00 87.88 117 ASN A N 1
ATOM 921 C CA . ASN A 1 117 ? -15.565 -11.782 3.022 1.00 87.88 117 ASN A CA 1
ATOM 922 C C . ASN A 1 117 ? -16.687 -11.564 4.066 1.00 87.88 117 ASN A C 1
ATOM 924 O O . ASN A 1 117 ? -17.146 -12.505 4.708 1.00 87.88 117 ASN A O 1
ATOM 928 N N . VAL A 1 118 ? -17.118 -10.308 4.274 1.00 86.06 118 VAL A N 1
ATOM 929 C CA . VAL A 1 118 ? -18.174 -9.955 5.250 1.00 86.06 118 VAL A CA 1
ATOM 930 C C . VAL A 1 118 ? -19.330 -9.179 4.610 1.00 86.06 118 VAL A C 1
ATOM 932 O O . VAL A 1 118 ? -19.098 -8.349 3.727 1.00 86.06 118 VAL A O 1
ATOM 935 N N . PRO A 1 119 ? -20.579 -9.397 5.070 1.00 86.75 119 PRO A N 1
ATOM 936 C CA . PRO A 1 119 ? -21.763 -8.779 4.473 1.00 86.75 119 PRO A CA 1
ATOM 937 C C . PRO A 1 119 ? -21.897 -7.281 4.753 1.00 86.75 119 PRO A C 1
ATOM 939 O O . PRO A 1 119 ? -22.519 -6.581 3.962 1.00 86.75 119 PRO A O 1
ATOM 942 N N . LEU A 1 120 ? -21.342 -6.792 5.866 1.00 85.25 120 LEU A N 1
ATOM 943 C CA . LEU A 1 120 ? -21.404 -5.393 6.282 1.00 85.25 120 LEU A CA 1
ATOM 944 C C . LEU A 1 120 ? -20.060 -4.978 6.882 1.00 85.25 120 LEU A C 1
ATOM 946 O O . LEU A 1 120 ? -19.473 -5.713 7.676 1.00 85.25 120 LEU A O 1
ATOM 950 N N . TYR A 1 121 ? -19.590 -3.785 6.525 1.00 87.12 121 TYR A N 1
ATOM 951 C CA . TYR A 1 121 ? -18.370 -3.202 7.074 1.00 87.12 121 TYR A CA 1
ATOM 952 C C . TYR A 1 121 ? -18.465 -1.676 7.112 1.00 87.12 121 TYR A C 1
ATOM 954 O O . TYR A 1 121 ? -19.014 -1.055 6.204 1.00 87.12 121 TYR A O 1
ATOM 962 N N . THR A 1 122 ? -17.893 -1.064 8.148 1.00 87.88 122 THR A N 1
ATOM 963 C CA . THR A 1 122 ? -17.703 0.386 8.223 1.00 87.88 122 THR A CA 1
ATOM 964 C C . THR A 1 122 ? -16.457 0.728 9.038 1.00 87.88 122 THR A C 1
ATOM 966 O O . THR A 1 122 ? -15.961 -0.088 9.818 1.00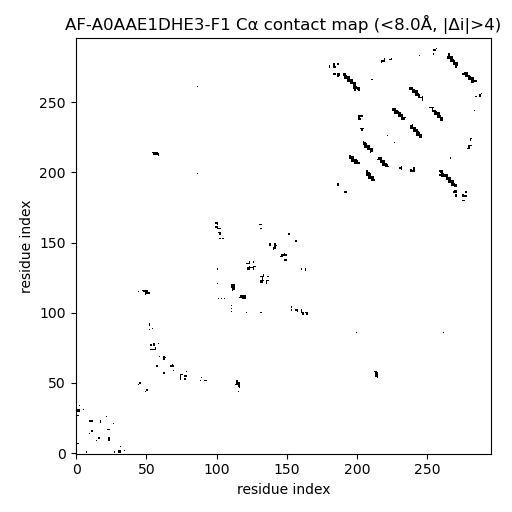 87.88 122 THR A O 1
ATOM 969 N N . HIS A 1 123 ? -15.945 1.944 8.866 1.00 88.00 123 HIS A N 1
ATOM 970 C CA . HIS A 1 123 ? -14.835 2.460 9.660 1.00 88.00 123 HIS A CA 1
ATOM 971 C C . HIS A 1 123 ? -15.349 3.128 10.944 1.00 88.00 123 HIS A C 1
ATOM 973 O O . HIS A 1 123 ? -16.327 3.870 10.917 1.00 88.00 123 HIS A O 1
ATOM 979 N N . PHE A 1 124 ? -14.674 2.879 12.067 1.00 90.38 124 PHE A N 1
ATOM 980 C CA . PHE A 1 124 ? -15.057 3.418 13.383 1.00 90.38 124 PHE A CA 1
ATOM 981 C C . PHE A 1 124 ? -13.863 3.719 14.309 1.00 90.38 124 PHE A C 1
ATOM 983 O O . PHE A 1 124 ? -13.921 4.606 15.156 1.00 90.38 124 PHE A O 1
ATOM 990 N N . THR A 1 125 ? -12.759 2.987 14.167 1.00 90.94 125 THR A N 1
ATOM 991 C CA . THR A 1 125 ? -11.658 2.947 15.142 1.00 90.94 125 THR A CA 1
ATOM 992 C C . THR A 1 125 ? -10.700 4.144 15.121 1.00 90.94 125 THR A C 1
ATOM 994 O O . THR A 1 125 ? -9.728 4.151 15.870 1.00 90.94 125 THR A O 1
ATOM 997 N N . SER A 1 126 ? -10.875 5.140 14.249 1.00 92.75 126 SER A N 1
ATOM 998 C CA . SER A 1 126 ? -9.918 6.253 14.109 1.00 92.75 126 SER A CA 1
ATOM 999 C C . SER A 1 126 ? -10.578 7.614 13.812 1.00 92.75 126 SER A C 1
ATOM 1001 O O . SER A 1 126 ? -10.209 8.254 12.822 1.00 92.75 126 SER A O 1
ATOM 1003 N N . PRO A 1 127 ? -11.498 8.107 14.667 1.00 92.44 127 PRO A N 1
ATOM 1004 C CA . PRO A 1 127 ? -12.206 9.380 14.461 1.00 92.44 127 PRO A CA 1
ATOM 1005 C C . PRO A 1 127 ? -11.293 10.609 14.405 1.00 92.44 127 PRO A C 1
ATOM 1007 O O . PRO A 1 127 ? -11.630 11.579 13.738 1.00 92.44 127 PRO A O 1
ATOM 1010 N N . ILE A 1 128 ? -10.113 10.558 15.031 1.00 95.06 128 ILE A N 1
ATOM 1011 C CA . ILE A 1 128 ? -9.144 11.667 15.028 1.00 95.06 128 ILE A CA 1
ATOM 1012 C C . ILE A 1 128 ? -8.603 11.948 13.616 1.00 95.06 128 ILE A C 1
ATOM 1014 O O . ILE A 1 128 ? -8.375 13.096 13.253 1.00 95.06 128 ILE A O 1
ATOM 1018 N N . ARG A 1 129 ? -8.417 10.904 12.798 1.00 93.19 129 ARG A N 1
ATOM 1019 C CA . ARG A 1 129 ? -7.763 10.995 11.476 1.00 93.19 129 ARG A CA 1
ATOM 1020 C C . ARG A 1 129 ? -8.669 10.633 10.296 1.00 93.19 129 ARG A C 1
ATOM 1022 O O . ARG A 1 129 ? -8.231 10.685 9.150 1.00 93.19 129 ARG A O 1
ATOM 1029 N N . ARG A 1 130 ? -9.923 10.238 10.543 1.00 89.50 130 ARG A N 1
ATOM 1030 C CA . ARG A 1 130 ? -10.893 9.862 9.503 1.00 89.50 130 ARG A CA 1
ATOM 1031 C C . ARG A 1 130 ? -12.273 10.429 9.819 1.00 89.50 130 ARG A C 1
ATOM 1033 O O . ARG A 1 130 ? -12.914 10.043 10.790 1.00 89.50 130 ARG A O 1
ATOM 1040 N N . TYR A 1 131 ? -12.762 11.304 8.942 1.00 92.50 131 TYR A N 1
ATOM 1041 C CA . TYR A 1 131 ? -14.096 11.896 9.077 1.00 92.50 131 TYR A CA 1
ATOM 1042 C C . TYR A 1 131 ? -15.255 10.875 9.035 1.00 92.50 131 TYR A C 1
ATOM 1044 O O . TYR A 1 131 ? -16.204 11.043 9.801 1.00 92.50 131 TYR A O 1
ATOM 1052 N N . PRO A 1 132 ? -15.213 9.801 8.217 1.00 90.12 132 PRO A N 1
ATOM 1053 C CA . PRO A 1 132 ? -16.267 8.782 8.222 1.00 90.12 132 PRO A CA 1
ATOM 1054 C C . PRO A 1 132 ? -16.478 8.132 9.590 1.00 90.12 132 PRO A C 1
ATOM 1056 O O . PRO A 1 132 ? -17.620 7.946 10.000 1.00 90.12 132 PRO A O 1
ATOM 1059 N N . ASP A 1 133 ? -15.403 7.878 10.337 1.00 91.44 133 ASP A N 1
ATOM 1060 C CA . ASP A 1 133 ? -15.487 7.361 11.700 1.00 91.44 133 ASP A CA 1
ATOM 1061 C C . ASP A 1 133 ? -16.271 8.335 12.598 1.00 91.44 133 ASP A C 1
ATOM 1063 O O . ASP A 1 133 ? -17.143 7.896 13.334 1.00 91.44 133 ASP A O 1
ATOM 1067 N N . ILE A 1 134 ? -16.071 9.656 12.484 1.00 92.38 134 ILE A N 1
ATOM 1068 C CA . ILE A 1 134 ? -16.844 10.658 13.250 1.00 92.38 134 ILE A CA 1
ATOM 1069 C C . ILE A 1 134 ? -18.350 10.533 12.975 1.00 92.38 134 ILE A C 1
ATOM 1071 O O . ILE A 1 134 ? -19.158 10.623 13.901 1.00 92.38 134 ILE A O 1
ATOM 1075 N N . LEU A 1 135 ? -18.749 10.324 11.715 1.00 90.00 135 LEU A N 1
ATOM 1076 C CA . LEU A 1 135 ? -20.160 10.124 11.368 1.00 90.00 135 LEU A CA 1
ATOM 1077 C C . LEU A 1 135 ? -20.717 8.852 12.014 1.00 90.00 135 LEU A C 1
ATOM 1079 O O . LEU A 1 135 ? -21.807 8.893 12.580 1.00 90.00 135 LEU A O 1
ATOM 1083 N N . VAL A 1 136 ? -19.962 7.752 11.977 1.00 90.69 136 VAL A N 1
ATOM 1084 C CA . VAL A 1 136 ? -20.359 6.485 12.606 1.00 90.69 136 VAL A CA 1
ATOM 1085 C C . VAL A 1 136 ? -20.424 6.618 14.128 1.00 90.69 136 VAL A C 1
ATOM 1087 O O . VAL A 1 136 ? -21.371 6.124 14.726 1.00 90.69 136 VAL A O 1
ATOM 1090 N N . HIS A 1 137 ? -19.495 7.341 14.759 1.00 93.38 137 HIS A N 1
ATOM 1091 C CA . HIS A 1 137 ? -19.537 7.651 16.194 1.00 93.38 137 HIS A CA 1
ATOM 1092 C C . HIS A 1 137 ? -20.813 8.411 16.575 1.00 93.38 137 HIS A C 1
ATOM 1094 O O . HIS A 1 137 ? -21.466 8.051 17.551 1.00 93.38 137 HIS A O 1
ATOM 1100 N N . ARG A 1 138 ? -21.222 9.409 15.778 1.00 92.25 138 ARG A N 1
ATOM 1101 C CA . ARG A 1 138 ? -22.483 10.145 15.993 1.00 92.25 138 ARG A CA 1
ATOM 1102 C C . ARG A 1 138 ? -23.716 9.257 15.819 1.00 92.25 138 ARG A C 1
ATOM 1104 O O . ARG A 1 138 ? -24.641 9.346 16.616 1.00 92.25 138 ARG A O 1
ATOM 1111 N N . LEU A 1 139 ? -23.725 8.399 14.798 1.00 89.75 139 LEU A N 1
ATOM 1112 C CA . LEU A 1 139 ? -24.818 7.449 14.568 1.00 89.75 139 LEU A CA 1
ATOM 1113 C C . LEU A 1 139 ? -24.917 6.415 15.694 1.00 89.75 139 LEU A C 1
ATOM 1115 O O . LEU A 1 139 ? -26.016 6.115 16.150 1.00 89.75 139 LEU A O 1
ATOM 1119 N N . LEU A 1 140 ? -23.779 5.908 16.174 1.00 92.12 140 LEU A N 1
ATOM 1120 C CA . LEU A 1 140 ? -23.731 4.978 17.296 1.00 92.12 140 LEU A CA 1
ATOM 1121 C C . LEU A 1 140 ? -24.238 5.646 18.579 1.00 92.12 140 LEU A C 1
ATOM 1123 O O . LEU A 1 140 ? -25.076 5.068 19.265 1.00 92.12 140 LEU A O 1
ATOM 1127 N N . ALA A 1 141 ? -23.802 6.875 18.867 1.00 94.81 141 ALA A N 1
ATOM 1128 C CA . ALA A 1 141 ? -24.279 7.635 20.020 1.00 94.81 141 ALA A CA 1
ATOM 1129 C C . ALA A 1 141 ? -25.805 7.828 19.991 1.00 94.81 141 ALA A C 1
ATOM 1131 O O . ALA A 1 141 ? -26.466 7.583 20.999 1.00 94.81 141 ALA A O 1
ATOM 1132 N N . ALA A 1 142 ? -26.370 8.162 18.826 1.00 93.12 142 ALA A N 1
ATOM 1133 C CA . ALA A 1 142 ? -27.816 8.261 18.659 1.00 93.12 142 ALA A CA 1
ATOM 1134 C C . ALA A 1 142 ? -28.528 6.908 18.824 1.00 93.12 142 ALA A C 1
ATOM 1136 O O . ALA A 1 142 ? -29.561 6.829 19.481 1.00 93.12 142 ALA A O 1
ATOM 1137 N N . SER A 1 143 ? -27.957 5.819 18.297 1.00 92.38 143 SER A N 1
ATOM 1138 C CA . SER A 1 143 ? -28.531 4.472 18.454 1.00 92.38 143 SER A CA 1
ATOM 1139 C C . SER A 1 143 ? -28.539 3.969 19.903 1.00 92.38 143 SER A C 1
ATOM 1141 O O . SER A 1 143 ? -29.365 3.133 20.258 1.00 92.38 143 SER A O 1
ATOM 1143 N N . LEU A 1 144 ? -27.636 4.495 20.736 1.00 95.75 144 LEU A N 1
ATOM 1144 C CA . LEU A 1 144 ? -27.557 4.219 22.170 1.00 95.75 144 LEU A CA 1
ATOM 1145 C C . LEU A 1 144 ? -28.387 5.207 23.010 1.00 95.75 144 LEU A C 1
ATOM 1147 O O . LEU A 1 144 ? -28.427 5.070 24.230 1.00 95.75 144 LEU A O 1
ATOM 1151 N N . GLY A 1 145 ? -29.039 6.196 22.385 1.00 94.56 145 GLY A N 1
ATOM 1152 C CA . GLY A 1 145 ? -29.862 7.197 23.069 1.00 94.56 145 GLY A CA 1
ATOM 1153 C C . GLY A 1 145 ? -29.077 8.306 23.776 1.00 94.56 145 GLY A C 1
ATOM 1154 O O . GLY A 1 145 ? -29.636 8.999 24.620 1.00 94.56 145 GLY A O 1
ATOM 1155 N N . TYR A 1 146 ? -27.791 8.496 23.460 1.00 95.94 146 TYR A N 1
ATOM 1156 C CA . TYR A 1 146 ? -26.995 9.591 24.030 1.00 95.94 146 TYR A CA 1
ATOM 1157 C C . TYR A 1 146 ? -27.271 10.952 23.380 1.00 95.94 146 TYR A C 1
ATOM 1159 O O . TYR A 1 146 ? -26.943 11.988 23.956 1.00 95.94 146 TYR A O 1
ATOM 1167 N N . CYS A 1 147 ? -27.835 10.960 22.175 1.00 92.94 147 CYS A N 1
ATOM 1168 C CA . CYS A 1 147 ? -28.238 12.163 21.458 1.00 92.94 147 CYS A CA 1
ATOM 1169 C C . CYS A 1 147 ? -29.336 11.845 20.438 1.00 92.94 147 CYS A C 1
ATOM 1171 O O . CYS A 1 147 ? -29.598 10.679 20.136 1.00 92.94 147 CYS A O 1
ATOM 1173 N N . ASP A 1 148 ? -29.946 12.887 19.877 1.00 91.31 148 ASP A N 1
ATOM 1174 C CA . ASP A 1 148 ? -30.905 12.719 18.792 1.00 91.31 148 ASP A CA 1
ATOM 1175 C C . ASP A 1 148 ? -30.216 12.229 17.505 1.00 91.31 148 ASP A C 1
ATOM 1177 O O . ASP A 1 148 ? -29.066 12.605 17.219 1.00 91.31 148 ASP A O 1
ATOM 1181 N N . PRO A 1 149 ? -30.899 11.400 16.692 1.00 84.19 149 PRO A N 1
ATOM 1182 C CA . PRO A 1 149 ? -30.402 10.998 15.387 1.00 84.19 149 PRO A CA 1
ATOM 1183 C C . PRO A 1 149 ? -30.061 12.214 14.519 1.00 84.19 149 PRO A C 1
ATOM 1185 O O . PRO A 1 149 ? -30.838 13.166 14.456 1.00 84.19 149 PRO A O 1
ATOM 1188 N N . PRO A 1 150 ? -28.923 12.203 13.803 1.00 80.56 150 PRO A N 1
ATOM 1189 C CA . PRO A 1 150 ? -28.573 13.315 12.937 1.00 80.56 150 PRO A CA 1
ATOM 1190 C C . PRO A 1 150 ? -29.616 13.467 11.822 1.00 80.56 150 PRO A C 1
ATOM 1192 O O . PRO A 1 150 ? -29.758 12.577 10.982 1.00 80.56 150 PRO A O 1
ATOM 1195 N N . GLU A 1 151 ? -30.290 14.618 11.769 1.00 80.56 151 GLU A N 1
ATOM 1196 C CA . GLU A 1 151 ? -31.240 14.984 10.709 1.00 80.56 151 GLU A CA 1
ATOM 1197 C C . GLU A 1 151 ? -30.508 15.291 9.395 1.00 80.56 151 GLU A C 1
ATOM 1199 O O . GLU A 1 151 ? -30.355 16.435 8.964 1.00 80.56 151 GLU A O 1
ATOM 1204 N N . LYS A 1 152 ? -29.978 14.254 8.747 1.00 77.75 152 LYS A N 1
ATOM 1205 C CA . LYS A 1 152 ? -29.332 14.374 7.441 1.00 77.75 152 LYS A CA 1
ATOM 1206 C C . LYS A 1 152 ? -30.123 13.612 6.398 1.00 77.75 152 LYS A C 1
ATOM 1208 O O . LYS A 1 152 ? -30.398 12.425 6.555 1.00 77.75 152 LYS A O 1
ATOM 1213 N N . SER A 1 153 ? -30.421 14.284 5.288 1.00 85.62 153 SER A N 1
ATOM 1214 C CA . SER A 1 153 ? -31.019 13.611 4.141 1.00 85.62 153 SER A CA 1
ATOM 1215 C C . SER A 1 153 ? -30.062 12.541 3.592 1.00 85.62 153 SER A C 1
ATOM 1217 O O . SER A 1 153 ? -28.839 12.750 3.584 1.00 85.62 153 SER A O 1
ATOM 1219 N N . PRO A 1 154 ? -30.579 11.407 3.085 1.00 83.44 154 PRO A N 1
ATOM 1220 C CA . PRO A 1 154 ? -29.747 10.386 2.454 1.00 83.44 154 PRO A CA 1
ATOM 1221 C C . PRO A 1 154 ? -28.860 10.960 1.342 1.00 83.44 154 PRO A C 1
ATOM 1223 O O . PRO A 1 154 ? -27.698 10.585 1.218 1.00 83.44 154 PRO A O 1
ATOM 1226 N N . GLN A 1 155 ? -29.369 11.925 0.570 1.00 85.75 155 GLN A N 1
ATOM 1227 C CA . GLN A 1 155 ? -28.631 12.579 -0.512 1.00 85.75 155 GLN A CA 1
ATOM 1228 C C . GLN A 1 155 ? -27.427 13.373 0.007 1.00 85.75 155 GLN A C 1
ATOM 1230 O O . GLN A 1 155 ? -26.359 13.344 -0.603 1.00 85.75 155 GLN A O 1
ATOM 1235 N N . LEU A 1 156 ? -27.579 14.077 1.134 1.00 87.44 156 LEU A N 1
ATOM 1236 C CA . LEU A 1 156 ? -26.474 14.806 1.752 1.00 87.44 156 LEU A CA 1
ATOM 1237 C C . LEU A 1 156 ? -25.407 13.843 2.277 1.00 87.44 156 LEU A C 1
ATOM 1239 O O . LEU A 1 156 ? -24.217 14.085 2.084 1.00 87.44 156 LEU A O 1
ATOM 1243 N N . LEU A 1 157 ? -25.827 12.750 2.915 1.00 84.69 157 LEU A N 1
ATOM 1244 C CA . LEU A 1 157 ? -24.906 11.727 3.393 1.00 84.69 157 LEU A CA 1
ATOM 1245 C C . LEU A 1 157 ? -24.132 11.093 2.224 1.00 84.69 157 LEU A C 1
ATOM 1247 O O . LEU A 1 157 ? -22.924 10.903 2.352 1.00 84.69 157 LEU A O 1
ATOM 1251 N N . HIS A 1 158 ? -24.782 10.804 1.086 1.00 85.00 158 HIS A N 1
ATOM 1252 C CA . HIS A 1 158 ? -24.111 10.239 -0.100 1.00 85.00 158 HIS A CA 1
ATOM 1253 C C . HIS A 1 158 ? -23.014 11.173 -0.603 1.00 85.00 158 HIS A C 1
ATOM 1255 O O . HIS A 1 158 ? -21.869 10.758 -0.743 1.00 85.00 158 HIS A O 1
ATOM 1261 N N . ARG A 1 159 ? -23.318 12.470 -0.732 1.00 88.50 159 ARG A N 1
ATOM 1262 C CA . ARG A 1 159 ? -22.314 13.482 -1.101 1.00 88.50 159 ARG A CA 1
ATOM 1263 C C . ARG A 1 159 ? -21.151 13.547 -0.111 1.00 88.50 159 ARG A C 1
ATOM 1265 O O . ARG A 1 159 ? -20.011 13.755 -0.514 1.00 88.50 159 ARG A O 1
ATOM 1272 N N . GLN A 1 160 ? -21.419 13.383 1.186 1.00 88.94 160 GLN A N 1
ATOM 1273 C CA . GLN A 1 160 ? -20.366 13.338 2.204 1.00 88.94 160 GLN A CA 1
ATOM 1274 C C . GLN A 1 160 ? -19.498 12.082 2.071 1.00 88.94 160 GLN A C 1
ATOM 1276 O O . GLN A 1 160 ? -18.281 12.176 2.234 1.00 88.94 160 GLN A O 1
ATOM 1281 N N . ALA A 1 161 ? -20.098 10.931 1.760 1.00 86.81 161 ALA A N 1
ATOM 1282 C CA . ALA A 1 161 ? -19.372 9.692 1.507 1.00 86.81 161 ALA A CA 1
ATOM 1283 C C . ALA A 1 161 ? -18.469 9.815 0.268 1.00 86.81 161 ALA A C 1
ATOM 1285 O O . ALA A 1 161 ? -17.279 9.514 0.365 1.00 86.81 161 ALA A O 1
ATOM 1286 N N . ASP A 1 162 ? -18.989 10.353 -0.838 1.00 88.50 162 ASP A N 1
ATOM 1287 C CA . ASP A 1 162 ? -18.226 10.607 -2.068 1.00 88.50 162 ASP A CA 1
ATOM 1288 C C . ASP A 1 162 ? -17.053 11.559 -1.816 1.00 88.50 162 ASP A C 1
ATOM 1290 O O . ASP A 1 162 ? -15.909 11.253 -2.148 1.00 88.50 162 ASP A O 1
ATOM 1294 N N . TYR A 1 163 ? -17.290 12.659 -1.099 1.00 92.00 163 TYR A N 1
ATOM 1295 C CA . TYR A 1 163 ? -16.221 13.576 -0.713 1.00 92.00 163 TYR A CA 1
ATOM 1296 C C . TYR A 1 163 ? -15.137 12.891 0.138 1.00 92.00 163 TYR A C 1
ATOM 1298 O O . TYR A 1 163 ? -13.941 13.126 -0.051 1.00 92.00 163 TYR A O 1
ATOM 1306 N N . CYS A 1 164 ? -15.526 12.013 1.068 1.00 90.50 164 CYS A N 1
ATOM 1307 C CA . CYS A 1 164 ? -14.567 11.240 1.857 1.00 90.50 164 CYS A CA 1
ATOM 1308 C C . CYS A 1 164 ? -13.779 10.243 0.994 1.00 90.50 164 CYS A C 1
ATOM 1310 O O . CYS A 1 164 ? -12.589 10.041 1.247 1.00 90.50 164 CYS A O 1
ATOM 1312 N N . ASN A 1 165 ? -14.407 9.649 -0.025 1.00 88.75 165 ASN A N 1
ATOM 1313 C CA . ASN A 1 165 ? -13.749 8.774 -0.996 1.00 88.75 165 ASN A CA 1
ATOM 1314 C C . ASN A 1 165 ? -12.681 9.533 -1.788 1.00 88.75 165 ASN A C 1
ATOM 1316 O O . ASN A 1 165 ? -11.531 9.090 -1.846 1.00 88.75 165 ASN A O 1
ATOM 1320 N N . ASP A 1 166 ? -13.020 10.718 -2.294 1.00 92.44 166 ASP A N 1
ATOM 1321 C CA . ASP A 1 166 ? -12.088 11.572 -3.030 1.00 92.44 166 ASP A CA 1
ATOM 1322 C C . ASP A 1 166 ? -10.907 11.997 -2.157 1.00 92.44 166 ASP A C 1
ATOM 1324 O O . ASP A 1 166 ? -9.746 11.931 -2.571 1.00 92.44 166 ASP A O 1
ATOM 1328 N N . LYS A 1 167 ? -11.165 12.412 -0.911 1.00 93.00 167 LYS A N 1
ATOM 1329 C CA . LYS A 1 167 ? -10.092 12.789 0.020 1.00 93.00 167 LYS A CA 1
ATOM 1330 C C . LYS A 1 167 ? -9.216 11.604 0.409 1.00 93.00 167 LYS A C 1
ATOM 1332 O O . LYS A 1 167 ? -8.000 11.768 0.464 1.00 93.00 167 LYS A O 1
ATOM 1337 N N . LYS A 1 168 ? -9.790 10.414 0.598 1.00 87.88 168 LYS A N 1
ATOM 1338 C CA . LYS A 1 168 ? -9.032 9.176 0.836 1.00 87.88 168 LYS A CA 1
ATOM 1339 C C . LYS A 1 168 ? -8.114 8.849 -0.342 1.00 87.88 168 LYS A C 1
ATOM 1341 O O . LYS A 1 168 ? -6.941 8.544 -0.127 1.00 87.88 168 LYS A O 1
ATOM 1346 N N . LEU A 1 169 ? -8.621 8.929 -1.573 1.00 86.69 169 LEU A N 1
ATOM 1347 C CA . LEU A 1 169 ? -7.824 8.681 -2.773 1.00 86.69 169 LEU A CA 1
ATOM 1348 C C . LEU A 1 169 ? -6.691 9.707 -2.909 1.00 86.69 169 LEU A C 1
ATOM 1350 O O . LEU A 1 169 ? -5.538 9.326 -3.099 1.00 86.69 169 LEU A O 1
ATOM 1354 N N . ASN A 1 170 ? -6.996 10.993 -2.735 1.00 92.12 170 ASN A N 1
ATOM 1355 C CA . ASN A 1 170 ? -6.007 12.068 -2.800 1.00 92.12 170 ASN A CA 1
ATOM 1356 C C . ASN A 1 170 ? -4.920 11.927 -1.726 1.00 92.12 170 ASN A C 1
ATOM 1358 O O . ASN A 1 170 ? -3.741 12.089 -2.035 1.00 92.12 170 ASN A O 1
ATOM 1362 N N . ALA A 1 171 ? -5.287 11.561 -0.494 1.00 88.00 171 ALA A N 1
ATOM 1363 C CA . ALA A 1 171 ? -4.328 11.287 0.574 1.00 88.00 171 ALA A CA 1
ATOM 1364 C C . ALA A 1 171 ? -3.408 10.104 0.227 1.00 88.00 171 ALA A C 1
ATOM 1366 O O . ALA A 1 171 ? -2.194 10.196 0.402 1.00 88.00 171 ALA A O 1
ATOM 1367 N N . LYS A 1 172 ? -3.958 9.020 -0.344 1.00 82.12 172 LYS A N 1
ATOM 1368 C CA . LYS A 1 172 ? -3.167 7.870 -0.815 1.00 82.12 172 LYS A CA 1
ATOM 1369 C C . LYS A 1 172 ? -2.196 8.263 -1.934 1.00 82.12 172 LYS A C 1
ATOM 1371 O O . LYS A 1 172 ? -1.043 7.841 -1.917 1.00 82.12 172 LYS A O 1
ATOM 1376 N N . ILE A 1 173 ? -2.641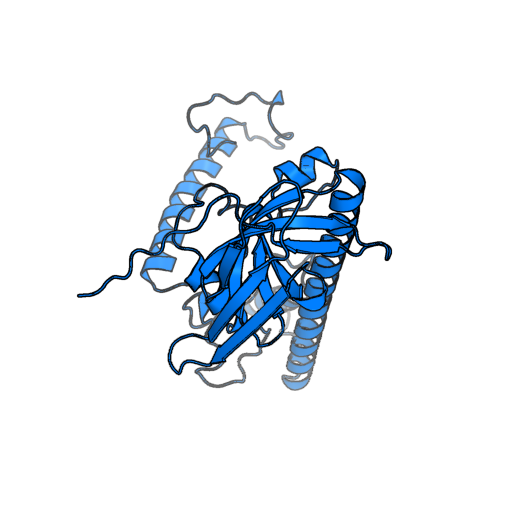 9.073 -2.896 1.00 85.31 173 ILE A N 1
ATOM 1377 C CA . ILE A 1 173 ? -1.794 9.567 -3.993 1.00 85.31 173 ILE A CA 1
ATOM 1378 C C . ILE A 1 173 ? -0.677 10.465 -3.453 1.00 85.31 173 ILE A C 1
ATOM 1380 O O . ILE A 1 173 ? 0.472 10.304 -3.857 1.00 85.31 173 ILE A O 1
ATOM 1384 N N . ALA A 1 174 ? -0.994 11.385 -2.540 1.00 88.00 174 ALA A N 1
ATOM 1385 C CA . ALA A 1 174 ? -0.011 12.273 -1.925 1.00 88.00 174 ALA A CA 1
ATOM 1386 C C . ALA A 1 174 ? 1.052 11.487 -1.143 1.00 88.00 174 ALA A C 1
ATOM 1388 O O . ALA A 1 174 ? 2.241 11.703 -1.359 1.00 88.00 174 ALA A O 1
ATOM 1389 N N . SER A 1 175 ? 0.636 10.516 -0.322 1.00 81.19 175 SER A N 1
ATOM 1390 C CA . SER A 1 175 ? 1.550 9.619 0.399 1.00 81.19 175 SER A CA 1
ATOM 1391 C C . SER A 1 175 ? 2.450 8.829 -0.560 1.00 81.19 175 SER A C 1
ATOM 1393 O O . SER A 1 175 ? 3.667 8.831 -0.397 1.00 81.19 175 SER A O 1
ATOM 1395 N N . LYS A 1 176 ? 1.892 8.248 -1.634 1.00 79.19 176 LYS A N 1
ATOM 1396 C CA . LYS A 1 176 ? 2.689 7.535 -2.647 1.00 79.19 176 LYS A CA 1
ATOM 1397 C C . LYS A 1 176 ? 3.719 8.443 -3.331 1.00 79.19 176 LYS A C 1
ATOM 1399 O O . LYS A 1 176 ? 4.846 8.015 -3.549 1.00 79.19 176 LYS A O 1
ATOM 1404 N N . ARG A 1 177 ? 3.343 9.681 -3.669 1.00 83.25 177 ARG A N 1
ATOM 1405 C CA . ARG A 1 177 ? 4.257 10.668 -4.272 1.00 83.25 177 ARG A CA 1
ATOM 1406 C C . ARG A 1 177 ? 5.355 11.103 -3.307 1.00 83.25 177 ARG A C 1
ATOM 1408 O O . ARG A 1 177 ? 6.485 11.276 -3.741 1.00 83.25 177 ARG A O 1
ATOM 1415 N N . SER A 1 178 ? 5.031 11.249 -2.023 1.00 82.00 178 SER A N 1
ATOM 1416 C CA . SER A 1 178 ? 6.023 11.525 -0.983 1.00 82.00 178 SER A CA 1
ATOM 1417 C C . SER A 1 178 ? 7.060 10.404 -0.928 1.00 82.00 178 SER A C 1
ATOM 1419 O O . SER A 1 178 ? 8.250 10.671 -1.046 1.00 82.00 178 SER A O 1
ATOM 1421 N N . ASN A 1 179 ? 6.616 9.146 -0.858 1.00 78.69 179 ASN A N 1
ATOM 1422 C CA . ASN A 1 179 ? 7.525 7.999 -0.820 1.00 78.69 179 ASN A CA 1
ATOM 1423 C C . ASN A 1 179 ? 8.410 7.919 -2.074 1.00 78.69 179 ASN A C 1
ATOM 1425 O O . ASN A 1 179 ? 9.606 7.686 -1.953 1.00 78.69 179 ASN A O 1
ATOM 1429 N N . ASP A 1 180 ? 7.852 8.159 -3.266 1.00 82.19 180 ASP A N 1
ATOM 1430 C CA . ASP A 1 180 ? 8.624 8.180 -4.519 1.00 82.19 180 ASP A CA 1
ATOM 1431 C C . ASP A 1 180 ? 9.672 9.310 -4.538 1.00 82.19 180 ASP A C 1
ATOM 1433 O O . ASP A 1 180 ? 10.801 9.100 -4.975 1.00 82.19 180 ASP A O 1
ATOM 1437 N N . MET A 1 181 ? 9.333 10.486 -3.998 1.00 83.75 181 MET A N 1
ATOM 1438 C CA . MET A 1 181 ? 10.262 11.612 -3.864 1.00 83.75 181 MET A CA 1
ATOM 1439 C C . MET A 1 181 ? 11.436 11.279 -2.934 1.00 83.75 181 MET A C 1
ATOM 1441 O O . MET A 1 181 ? 12.590 11.493 -3.306 1.00 83.75 181 MET A O 1
ATOM 1445 N N . TYR A 1 182 ? 11.155 10.747 -1.740 1.00 81.94 182 TYR A N 1
ATOM 1446 C CA . TYR A 1 182 ? 12.198 10.340 -0.792 1.00 81.94 182 TYR A CA 1
ATOM 1447 C C . TYR A 1 182 ? 13.041 9.189 -1.339 1.00 81.94 182 TYR A C 1
ATOM 1449 O O . TYR A 1 182 ? 14.260 9.203 -1.194 1.00 81.94 182 TYR A O 1
ATOM 1457 N N . PHE A 1 183 ? 12.423 8.243 -2.045 1.00 82.94 183 PHE A N 1
ATOM 1458 C CA . PHE A 1 183 ? 13.146 7.166 -2.708 1.00 82.94 183 PHE A CA 1
ATOM 1459 C C . PHE A 1 183 ? 14.089 7.693 -3.805 1.00 82.94 183 PHE A C 1
ATOM 1461 O O . PHE A 1 183 ? 15.232 7.254 -3.900 1.00 82.94 183 PHE A O 1
ATOM 1468 N N . ALA A 1 184 ? 13.670 8.688 -4.594 1.00 85.62 184 ALA A N 1
ATOM 1469 C CA . ALA A 1 184 ? 14.542 9.318 -5.585 1.00 85.62 184 ALA A CA 1
ATOM 1470 C C . ALA A 1 184 ? 15.761 10.011 -4.946 1.00 85.62 184 ALA A C 1
ATOM 1472 O O . ALA A 1 184 ? 16.864 9.932 -5.487 1.00 85.62 184 ALA A O 1
ATOM 1473 N N . LEU A 1 185 ? 15.569 10.677 -3.801 1.00 83.56 185 LEU A N 1
ATOM 1474 C CA . LEU A 1 185 ? 16.665 11.267 -3.024 1.00 83.56 185 LEU A CA 1
ATOM 1475 C C . LEU A 1 185 ? 17.603 10.191 -2.474 1.00 83.56 185 LEU A C 1
ATOM 1477 O O . LEU A 1 185 ? 18.814 10.324 -2.605 1.00 83.56 185 LEU A O 1
ATOM 1481 N N . PHE A 1 186 ? 17.053 9.100 -1.942 1.00 83.50 186 PHE A N 1
ATOM 1482 C CA . PHE A 1 186 ? 17.835 7.970 -1.455 1.00 83.50 186 PHE A CA 1
ATOM 1483 C C . PHE A 1 186 ? 18.751 7.397 -2.541 1.00 83.50 186 PHE A C 1
ATOM 1485 O O . PHE A 1 186 ? 19.955 7.303 -2.336 1.00 83.50 186 PHE A O 1
ATOM 1492 N N . VAL A 1 187 ? 18.212 7.087 -3.722 1.00 86.19 187 VAL A N 1
ATOM 1493 C CA . VAL A 1 187 ? 19.010 6.551 -4.837 1.00 86.19 187 VAL A CA 1
ATOM 1494 C C . VAL A 1 187 ? 20.079 7.553 -5.298 1.00 86.19 187 VAL A C 1
ATOM 1496 O O . VAL A 1 187 ? 21.145 7.160 -5.769 1.00 86.19 187 VAL A O 1
ATOM 1499 N N . LYS A 1 188 ? 19.819 8.859 -5.167 1.00 86.25 188 LYS A N 1
ATOM 1500 C CA . LYS A 1 188 ? 20.795 9.899 -5.506 1.00 86.25 188 LYS A CA 1
ATOM 1501 C C . LYS A 1 188 ? 21.979 9.918 -4.534 1.00 86.25 188 LYS A C 1
ATOM 1503 O O . LYS A 1 188 ? 23.108 10.031 -4.998 1.00 86.25 188 LYS A O 1
ATOM 1508 N N . GLU A 1 189 ? 21.723 9.808 -3.232 1.00 85.31 189 GLU A N 1
ATOM 1509 C CA . GLU A 1 189 ? 22.762 9.846 -2.193 1.00 85.31 189 GLU A CA 1
ATOM 1510 C C . GLU A 1 189 ? 23.497 8.503 -2.047 1.00 85.31 189 GLU A C 1
ATOM 1512 O O . GLU A 1 189 ? 24.718 8.474 -1.923 1.00 85.31 189 GLU A O 1
ATOM 1517 N N . ALA A 1 190 ? 22.775 7.380 -2.116 1.00 84.50 190 ALA A N 1
ATOM 1518 C CA . ALA A 1 190 ? 23.349 6.037 -2.009 1.00 84.50 190 ALA A CA 1
ATOM 1519 C C . ALA A 1 190 ? 24.123 5.606 -3.270 1.00 84.50 190 ALA A C 1
ATOM 1521 O O . ALA A 1 190 ? 24.963 4.709 -3.210 1.00 84.50 190 ALA A O 1
ATOM 1522 N N . GLY A 1 191 ? 23.849 6.242 -4.412 1.00 86.94 191 GLY A N 1
ATOM 1523 C CA . GLY A 1 191 ? 24.375 5.841 -5.711 1.00 86.94 191 GLY A CA 1
ATOM 1524 C C . GLY A 1 191 ? 23.596 4.677 -6.342 1.00 86.94 191 GLY A C 1
ATOM 1525 O O . GLY A 1 191 ? 22.532 4.287 -5.856 1.00 86.94 191 GLY A O 1
ATOM 1526 N N . PRO A 1 192 ? 24.081 4.137 -7.477 1.00 90.94 192 PRO A N 1
ATOM 1527 C CA . PRO A 1 192 ? 23.390 3.071 -8.192 1.00 90.94 192 PRO A CA 1
ATOM 1528 C C . PRO A 1 192 ? 23.233 1.807 -7.339 1.00 90.94 192 PRO A C 1
ATOM 1530 O O . PRO A 1 192 ? 24.206 1.305 -6.781 1.00 90.94 192 PRO A O 1
ATOM 1533 N N . LEU A 1 193 ? 22.018 1.266 -7.298 1.00 88.25 193 LEU A N 1
ATOM 1534 C CA . LEU A 1 193 ? 21.674 0.054 -6.558 1.00 88.25 193 LEU A CA 1
ATOM 1535 C C . LEU A 1 193 ? 21.493 -1.112 -7.524 1.00 88.25 193 LEU A C 1
ATOM 1537 O O . LEU A 1 193 ? 20.869 -0.968 -8.580 1.00 88.25 193 LEU A O 1
ATOM 1541 N N . GLU A 1 194 ? 22.013 -2.273 -7.148 1.00 91.62 194 GLU A N 1
ATOM 1542 C CA . GLU A 1 194 ? 21.895 -3.505 -7.920 1.00 91.62 194 GLU A CA 1
ATOM 1543 C C . GLU A 1 194 ? 20.925 -4.443 -7.220 1.00 91.62 194 GLU A C 1
ATOM 1545 O O . GLU A 1 194 ? 21.191 -4.904 -6.116 1.00 91.62 194 GLU A O 1
ATOM 1550 N N . GLU A 1 195 ? 19.794 -4.718 -7.859 1.00 89.19 195 GLU A N 1
ATOM 1551 C CA . GLU A 1 195 ? 18.709 -5.480 -7.250 1.00 89.19 195 GLU A CA 1
ATOM 1552 C C . GLU A 1 195 ? 18.123 -6.485 -8.236 1.00 89.19 195 GLU A C 1
ATOM 1554 O O . GLU A 1 195 ? 18.116 -6.271 -9.448 1.00 89.19 195 GLU A O 1
ATOM 1559 N N . MET A 1 196 ? 17.584 -7.589 -7.724 1.00 90.75 196 MET A N 1
ATOM 1560 C CA . MET A 1 196 ? 16.868 -8.551 -8.561 1.00 90.75 196 MET A CA 1
ATOM 1561 C C . MET A 1 196 ? 15.459 -8.051 -8.876 1.00 90.75 196 MET A C 1
ATOM 1563 O O . MET A 1 196 ? 14.733 -7.568 -8.003 1.00 90.75 196 MET A O 1
ATOM 1567 N N . GLY A 1 197 ? 15.058 -8.205 -10.134 1.00 91.06 197 GLY A N 1
ATOM 1568 C CA . GLY A 1 197 ? 13.734 -7.862 -10.622 1.00 91.06 197 GLY A CA 1
ATOM 1569 C C . GLY A 1 197 ? 13.047 -9.021 -11.333 1.00 91.06 197 GLY A C 1
ATOM 1570 O O . GLY A 1 197 ? 13.696 -9.922 -11.864 1.00 91.06 197 GLY A O 1
ATOM 1571 N N . MET A 1 198 ? 11.719 -8.978 -11.352 1.00 93.62 198 MET A N 1
ATOM 1572 C CA . MET A 1 198 ? 10.863 -9.927 -12.058 1.00 93.62 198 MET A CA 1
ATOM 1573 C C . MET A 1 198 ? 10.021 -9.192 -13.097 1.00 93.62 198 MET A C 1
ATOM 1575 O O . MET A 1 198 ? 9.379 -8.186 -12.793 1.00 93.62 198 MET A O 1
ATOM 1579 N N . VAL A 1 199 ? 10.004 -9.694 -14.328 1.00 93.31 199 VAL A N 1
ATOM 1580 C CA . VAL A 1 199 ? 9.222 -9.098 -15.416 1.00 93.31 199 VAL A CA 1
ATOM 1581 C C . VAL A 1 199 ? 7.729 -9.352 -15.196 1.00 93.31 199 VAL A C 1
ATOM 1583 O O . VAL A 1 199 ? 7.289 -10.495 -15.115 1.00 93.31 199 VAL A O 1
ATOM 1586 N N . MET A 1 200 ? 6.945 -8.278 -15.121 1.00 90.38 200 MET A N 1
ATOM 1587 C CA . MET A 1 200 ? 5.501 -8.304 -14.852 1.00 90.38 200 MET A CA 1
ATOM 1588 C C . MET A 1 200 ? 4.654 -8.072 -16.103 1.00 90.38 200 MET A C 1
ATOM 1590 O O . MET A 1 200 ? 3.514 -8.521 -16.165 1.00 90.38 200 MET A O 1
ATOM 1594 N N . ALA A 1 201 ? 5.189 -7.363 -17.098 1.00 91.31 201 ALA A N 1
ATOM 1595 C CA . ALA A 1 201 ? 4.518 -7.133 -18.372 1.00 91.31 201 ALA A CA 1
ATOM 1596 C C . ALA A 1 201 ? 5.544 -6.964 -19.491 1.00 91.31 201 ALA A C 1
ATOM 1598 O O . ALA A 1 201 ? 6.603 -6.378 -19.276 1.00 91.31 201 ALA A O 1
ATOM 1599 N N . VAL A 1 202 ? 5.216 -7.436 -20.693 1.00 92.62 202 VAL A N 1
ATOM 1600 C CA . VAL A 1 202 ? 6.073 -7.322 -21.881 1.00 92.62 202 VAL A CA 1
ATOM 1601 C C . VAL A 1 202 ? 5.298 -6.611 -22.987 1.00 92.62 202 VAL A C 1
ATOM 1603 O O . VAL A 1 202 ? 4.193 -7.022 -23.343 1.00 92.62 202 VAL A O 1
ATOM 1606 N N . LEU A 1 203 ? 5.883 -5.539 -23.515 1.00 92.62 203 LEU A N 1
ATOM 1607 C CA . LEU A 1 203 ? 5.390 -4.752 -24.644 1.00 92.62 203 LEU A CA 1
ATOM 1608 C C . LEU A 1 203 ? 6.386 -4.849 -25.813 1.00 92.62 203 LEU A C 1
ATOM 1610 O O . LEU A 1 203 ? 7.458 -5.440 -25.702 1.00 92.62 203 LEU A O 1
ATOM 1614 N N . ASP A 1 204 ? 6.035 -4.248 -26.944 1.00 91.69 204 ASP A N 1
ATOM 1615 C CA . ASP A 1 204 ? 6.844 -4.251 -28.167 1.00 91.69 204 ASP A CA 1
ATOM 1616 C C . ASP A 1 204 ? 8.183 -3.507 -28.024 1.00 91.69 204 ASP A C 1
ATOM 1618 O O . ASP A 1 204 ? 9.193 -3.944 -28.573 1.00 91.69 204 ASP A O 1
ATOM 1622 N N . LYS A 1 205 ? 8.197 -2.403 -27.266 1.00 93.56 205 LYS A N 1
ATOM 1623 C CA . LYS A 1 205 ? 9.368 -1.523 -27.072 1.00 93.56 205 LYS A CA 1
ATOM 1624 C C . LYS A 1 205 ? 9.791 -1.336 -25.614 1.00 93.56 205 LYS A C 1
ATOM 1626 O O . LYS A 1 205 ? 10.663 -0.519 -25.309 1.00 93.56 205 LYS A O 1
ATOM 1631 N N . SER A 1 206 ? 9.151 -2.044 -24.689 1.00 94.81 206 SER A N 1
ATOM 1632 C CA . SER A 1 206 ? 9.442 -1.943 -23.257 1.00 94.81 206 SER A CA 1
ATOM 1633 C C . SER A 1 206 ? 8.920 -3.154 -22.500 1.00 94.81 206 SER A C 1
ATOM 1635 O O . SER A 1 206 ? 8.137 -3.937 -23.026 1.00 94.81 206 SER A O 1
ATOM 1637 N N . PHE A 1 207 ? 9.331 -3.299 -21.252 1.00 94.81 207 PHE A N 1
ATOM 1638 C CA . PHE A 1 207 ? 8.759 -4.268 -20.326 1.00 94.81 207 PHE A CA 1
ATOM 1639 C C . PHE A 1 207 ? 8.749 -3.668 -18.919 1.00 94.81 207 PHE A C 1
ATOM 1641 O O . PHE A 1 207 ? 9.566 -2.803 -18.595 1.00 94.81 207 PHE A O 1
ATOM 1648 N N . ASP A 1 208 ? 7.794 -4.090 -18.099 1.00 94.88 208 ASP A N 1
ATOM 1649 C CA . ASP A 1 208 ? 7.656 -3.639 -16.717 1.00 94.88 208 ASP A CA 1
ATOM 1650 C C . ASP A 1 208 ? 8.311 -4.656 -15.787 1.00 94.88 208 ASP A C 1
ATOM 1652 O O . ASP A 1 208 ? 8.058 -5.856 -15.897 1.00 94.88 208 ASP A O 1
ATOM 1656 N N . VAL A 1 209 ? 9.144 -4.177 -14.867 1.00 93.75 209 VAL A N 1
ATOM 1657 C CA . VAL A 1 209 ? 9.884 -5.002 -13.909 1.00 93.75 209 VAL A CA 1
ATOM 1658 C C . VAL A 1 209 ? 9.486 -4.615 -12.493 1.00 93.75 209 VAL A C 1
ATOM 1660 O O . VAL A 1 209 ? 9.529 -3.437 -12.140 1.00 93.75 209 VAL A O 1
ATOM 1663 N N . LEU A 1 210 ? 9.115 -5.601 -11.680 1.00 89.94 210 LEU A N 1
ATOM 1664 C CA . LEU A 1 210 ? 8.991 -5.474 -10.232 1.00 89.94 210 LEU A CA 1
ATOM 1665 C C . LEU A 1 210 ? 10.367 -5.685 -9.603 1.00 89.94 210 LEU A C 1
ATOM 1667 O O . LEU A 1 210 ? 10.904 -6.788 -9.676 1.00 89.94 210 LEU A O 1
ATOM 1671 N N . ILE A 1 211 ? 10.926 -4.652 -8.979 1.00 87.06 211 ILE A N 1
ATOM 1672 C CA . ILE A 1 211 ? 12.185 -4.755 -8.239 1.00 87.06 211 ILE A CA 1
ATOM 1673 C C . ILE A 1 211 ? 11.871 -5.359 -6.871 1.00 87.06 211 ILE A C 1
ATOM 1675 O O . ILE A 1 211 ? 11.187 -4.733 -6.062 1.00 87.06 211 ILE A O 1
ATOM 1679 N N . LEU A 1 212 ? 12.337 -6.586 -6.634 1.00 83.62 212 LEU A N 1
ATOM 1680 C CA . LEU A 1 212 ? 11.817 -7.452 -5.574 1.00 83.62 212 LEU A CA 1
ATOM 1681 C C . LEU A 1 212 ? 12.046 -6.877 -4.178 1.00 83.62 212 LEU A C 1
ATOM 1683 O O . LEU A 1 212 ? 11.106 -6.808 -3.393 1.00 83.62 212 LEU A O 1
ATOM 1687 N N . LYS A 1 213 ? 13.268 -6.413 -3.893 1.00 79.19 213 LYS A N 1
ATOM 1688 C CA . LYS A 1 213 ? 13.619 -5.849 -2.583 1.00 79.19 213 LYS A CA 1
ATOM 1689 C C . LYS A 1 213 ? 12.936 -4.508 -2.311 1.00 79.19 213 LYS A C 1
ATOM 1691 O O . LYS A 1 213 ? 12.633 -4.177 -1.175 1.00 79.19 213 LYS A O 1
ATOM 1696 N N . LEU A 1 214 ? 12.680 -3.736 -3.365 1.00 79.31 214 LEU A N 1
ATOM 1697 C CA . LEU A 1 214 ? 12.136 -2.384 -3.250 1.00 79.31 214 LEU A CA 1
ATOM 1698 C C . LEU A 1 214 ? 10.605 -2.334 -3.356 1.00 79.31 214 LEU A C 1
ATOM 1700 O O . LEU A 1 214 ? 10.008 -1.298 -3.077 1.00 79.31 214 LEU A O 1
ATOM 1704 N N . GLY A 1 215 ? 9.956 -3.408 -3.820 1.00 77.19 215 GLY A N 1
ATOM 1705 C CA . GLY A 1 215 ? 8.501 -3.465 -3.991 1.00 77.19 215 GLY A CA 1
ATOM 1706 C C . GLY A 1 215 ? 7.941 -2.504 -5.050 1.00 77.19 215 GLY A C 1
ATOM 1707 O O . GLY A 1 215 ? 6.731 -2.275 -5.100 1.00 77.19 215 GLY A O 1
ATOM 1708 N N . VAL A 1 216 ? 8.794 -1.922 -5.900 1.00 81.25 216 VAL A N 1
ATOM 1709 C CA . VAL A 1 216 ? 8.404 -0.928 -6.910 1.00 81.25 216 VAL A CA 1
ATOM 1710 C C . VAL A 1 216 ? 8.429 -1.520 -8.314 1.00 81.25 216 VAL A C 1
ATOM 1712 O O . VAL A 1 216 ? 9.342 -2.253 -8.688 1.00 81.25 216 VAL A O 1
ATOM 1715 N N . VAL A 1 217 ? 7.425 -1.162 -9.117 1.00 87.44 217 VAL A N 1
ATOM 1716 C CA . VAL A 1 217 ? 7.374 -1.514 -10.540 1.00 87.44 217 VAL A CA 1
ATOM 1717 C C . VAL A 1 217 ? 7.912 -0.361 -11.370 1.00 87.44 217 VAL A C 1
ATOM 1719 O O . VAL A 1 217 ? 7.465 0.780 -11.220 1.00 87.44 217 VAL A O 1
ATOM 1722 N N . LYS A 1 218 ? 8.842 -0.659 -12.277 1.00 90.88 218 LYS A N 1
ATOM 1723 C CA . LYS A 1 218 ? 9.418 0.315 -13.201 1.00 90.88 218 LYS A CA 1
ATOM 1724 C C . LYS A 1 218 ? 9.411 -0.211 -14.628 1.00 90.88 218 LYS A C 1
ATOM 1726 O O . LYS A 1 218 ? 9.721 -1.372 -14.878 1.00 90.88 218 LYS A O 1
ATOM 1731 N N . ARG A 1 219 ? 9.090 0.677 -15.567 1.00 95.31 219 ARG A N 1
ATOM 1732 C CA . ARG A 1 219 ? 9.175 0.394 -16.998 1.00 95.31 219 ARG A CA 1
ATOM 1733 C C . ARG A 1 219 ? 10.603 0.560 -17.494 1.00 95.31 219 ARG A C 1
ATOM 1735 O O . ARG A 1 219 ? 11.187 1.632 -17.327 1.00 95.31 219 ARG A O 1
ATOM 1742 N N . VAL A 1 220 ? 11.116 -0.466 -18.161 1.00 94.88 220 VAL A N 1
ATOM 1743 C CA . VAL A 1 220 ? 12.406 -0.452 -18.851 1.00 94.88 220 VAL A CA 1
ATOM 1744 C C . VAL A 1 220 ? 12.153 -0.298 -20.349 1.00 94.88 220 VAL A C 1
ATOM 1746 O O . VAL A 1 220 ? 11.483 -1.124 -20.968 1.00 94.88 220 VAL A O 1
ATOM 1749 N N . TYR A 1 221 ? 12.674 0.781 -20.932 1.00 94.69 221 TYR A N 1
ATOM 1750 C CA . TYR A 1 221 ? 12.561 1.064 -22.364 1.00 94.69 221 TYR A CA 1
ATOM 1751 C C . TYR A 1 221 ? 13.773 0.517 -23.112 1.00 94.69 221 TYR A C 1
ATOM 1753 O O . TYR A 1 221 ? 14.911 0.788 -22.725 1.00 94.69 221 TYR A O 1
ATOM 1761 N N . LEU A 1 222 ? 13.534 -0.197 -24.215 1.00 92.56 222 LEU A N 1
ATOM 1762 C CA . LEU A 1 222 ? 14.601 -0.814 -25.012 1.00 92.56 222 LEU A CA 1
ATOM 1763 C C . LEU A 1 222 ? 15.554 0.214 -25.627 1.00 92.56 222 LEU A C 1
ATOM 1765 O O . LEU A 1 222 ? 16.738 -0.059 -25.768 1.00 92.56 222 LEU A O 1
ATOM 1769 N N . GLU A 1 223 ? 15.055 1.412 -25.930 1.00 91.69 223 GLU A N 1
ATOM 1770 C CA . GLU A 1 223 ? 15.835 2.530 -26.481 1.00 91.69 223 GLU A CA 1
ATOM 1771 C C . GLU A 1 223 ? 16.946 3.014 -25.538 1.00 91.69 223 GLU A C 1
ATOM 1773 O O . GLU A 1 223 ? 17.918 3.617 -25.982 1.00 91.69 223 GLU A O 1
ATOM 1778 N N . ARG A 1 224 ? 16.812 2.753 -24.230 1.00 90.38 224 ARG A N 1
ATOM 1779 C CA . ARG A 1 224 ? 17.815 3.115 -23.220 1.00 90.38 224 ARG A CA 1
ATOM 1780 C C . ARG A 1 224 ? 18.850 2.013 -22.983 1.00 90.38 224 ARG A C 1
ATOM 1782 O O . ARG A 1 224 ? 19.771 2.215 -22.196 1.00 90.38 224 ARG A O 1
ATOM 1789 N N . LEU A 1 225 ? 18.693 0.851 -23.618 1.00 90.62 225 LEU A N 1
ATOM 1790 C CA . LEU A 1 225 ? 19.603 -0.281 -23.489 1.00 90.62 225 LEU A CA 1
ATOM 1791 C C . LEU A 1 225 ? 20.553 -0.336 -24.701 1.00 90.62 225 LEU A C 1
ATOM 1793 O O . LEU A 1 225 ? 20.122 -0.072 -25.824 1.00 90.62 225 LEU A O 1
ATOM 1797 N N . PRO A 1 226 ? 21.828 -0.723 -24.515 1.00 88.62 226 PRO A N 1
ATOM 1798 C CA . PRO A 1 226 ? 22.783 -0.926 -25.605 1.00 88.62 226 PRO A CA 1
ATOM 1799 C C . PRO A 1 226 ? 22.471 -2.221 -26.380 1.00 88.62 226 PRO A C 1
ATOM 1801 O O . PRO A 1 226 ? 23.182 -3.227 -26.293 1.00 88.62 226 PRO A O 1
ATOM 1804 N N . LEU A 1 227 ? 21.368 -2.204 -27.129 1.00 89.06 227 LEU A N 1
ATOM 1805 C CA . LEU A 1 227 ? 20.881 -3.325 -27.926 1.00 89.06 227 LEU A CA 1
ATOM 1806 C C . LEU A 1 227 ? 21.239 -3.139 -29.397 1.00 89.06 227 LEU A C 1
ATOM 1808 O O . LEU A 1 227 ? 21.123 -2.053 -29.960 1.00 89.06 227 LEU A O 1
ATOM 1812 N N . ARG A 1 228 ? 21.627 -4.237 -30.039 1.00 87.94 228 ARG A N 1
ATOM 1813 C CA . ARG A 1 228 ? 21.820 -4.317 -31.485 1.00 87.94 228 ARG A CA 1
ATOM 1814 C C . ARG A 1 228 ? 20.493 -4.513 -32.206 1.00 87.94 228 ARG A C 1
ATOM 1816 O O . ARG A 1 228 ? 20.258 -3.919 -33.253 1.00 87.94 228 ARG A O 1
ATOM 1823 N N . SER A 1 229 ? 19.657 -5.402 -31.679 1.00 88.81 229 SER A N 1
ATOM 1824 C CA . SER A 1 229 ? 18.352 -5.714 -32.250 1.00 88.81 229 SER A CA 1
ATOM 1825 C C . SER A 1 229 ? 17.384 -6.183 -31.164 1.00 88.81 229 SER A C 1
ATOM 1827 O O . SER A 1 229 ? 17.799 -6.665 -30.109 1.00 88.81 229 SER A O 1
ATOM 1829 N N . HIS A 1 230 ? 16.088 -6.013 -31.414 1.00 92.00 230 HIS A N 1
ATOM 1830 C CA . HIS A 1 230 ? 15.023 -6.597 -30.607 1.00 92.00 230 HIS A CA 1
ATOM 1831 C C . HIS A 1 230 ? 13.920 -7.129 -31.525 1.00 92.00 230 HIS A C 1
ATOM 1833 O O . HIS A 1 230 ? 13.666 -6.567 -32.593 1.00 92.00 230 HIS A O 1
ATOM 1839 N N . LYS A 1 231 ? 13.274 -8.225 -31.129 1.00 92.12 231 LYS A N 1
ATOM 1840 C CA . LYS A 1 231 ? 12.135 -8.818 -31.832 1.00 92.12 231 LYS A CA 1
ATOM 1841 C C . LYS A 1 231 ? 11.040 -9.141 -30.832 1.00 92.12 231 LYS A C 1
ATOM 1843 O O . LYS A 1 231 ? 11.219 -9.982 -29.955 1.00 92.12 231 LYS A O 1
ATOM 1848 N N . PHE A 1 232 ? 9.897 -8.493 -30.999 1.00 92.06 232 PHE A N 1
ATOM 1849 C CA . PHE A 1 232 ? 8.704 -8.787 -30.222 1.00 92.06 232 PHE A CA 1
ATOM 1850 C C . PHE A 1 232 ? 7.869 -9.860 -30.921 1.00 92.06 232 PHE A C 1
ATOM 1852 O O . PHE A 1 232 ? 7.557 -9.740 -32.108 1.00 92.06 232 PHE A O 1
ATOM 1859 N N . ARG A 1 233 ? 7.494 -10.904 -30.182 1.00 89.38 233 ARG A N 1
ATOM 1860 C CA . ARG A 1 233 ? 6.591 -11.960 -30.636 1.00 89.38 233 ARG A CA 1
ATOM 1861 C C . ARG A 1 233 ? 5.359 -11.967 -29.749 1.00 89.38 233 ARG A C 1
ATOM 1863 O O . ARG A 1 233 ? 5.415 -12.259 -28.556 1.00 89.38 233 ARG A O 1
ATOM 1870 N N . LYS A 1 234 ? 4.216 -11.657 -30.354 1.00 82.44 234 LYS A N 1
ATOM 1871 C CA . LYS A 1 234 ? 2.919 -11.744 -29.689 1.00 82.44 234 LYS A CA 1
ATOM 1872 C C . LYS A 1 234 ? 2.361 -13.153 -29.882 1.00 82.44 234 LYS A C 1
ATOM 1874 O O . LYS A 1 234 ? 1.589 -13.382 -30.809 1.00 82.44 234 LYS A O 1
ATOM 1879 N N . ASN A 1 235 ? 2.769 -14.097 -29.037 1.00 76.88 235 ASN A N 1
ATOM 1880 C CA . ASN A 1 235 ? 2.155 -15.425 -29.031 1.00 76.88 235 ASN A CA 1
ATOM 1881 C C . ASN A 1 235 ? 0.773 -15.348 -28.359 1.00 76.88 235 ASN A C 1
ATOM 1883 O O . ASN A 1 235 ? 0.552 -14.539 -27.459 1.00 76.88 235 ASN A O 1
ATOM 1887 N N . HIS A 1 236 ? -0.161 -16.216 -28.760 1.00 65.94 236 HIS A N 1
ATOM 1888 C CA . HIS A 1 236 ? -1.504 -16.285 -28.162 1.00 65.94 236 HIS A CA 1
ATOM 1889 C C . HIS A 1 236 ? -1.500 -16.662 -26.667 1.00 65.94 236 HIS A C 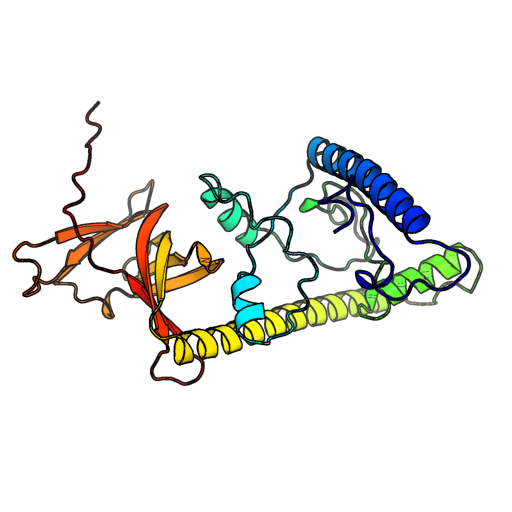1
ATOM 1891 O O . HIS A 1 236 ? -2.513 -16.473 -26.002 1.00 65.94 236 HIS A O 1
ATOM 1897 N N . LYS A 1 237 ? -0.383 -17.201 -26.152 1.00 74.38 237 LYS A N 1
ATOM 1898 C CA . LYS A 1 237 ? -0.222 -17.620 -24.752 1.00 74.38 237 LYS A CA 1
ATOM 1899 C C . LYS A 1 237 ? 0.519 -16.573 -23.908 1.00 74.38 237 LYS A C 1
ATOM 1901 O O . LYS A 1 237 ? -0.061 -16.076 -22.952 1.00 74.38 237 LYS A O 1
ATOM 1906 N N . CYS A 1 238 ? 1.748 -16.197 -24.284 1.00 77.50 238 CYS A N 1
ATOM 1907 C CA . CYS A 1 238 ? 2.561 -15.209 -23.563 1.00 77.50 238 CYS A CA 1
ATOM 1908 C C . CYS A 1 238 ? 3.313 -14.277 -24.531 1.00 77.50 238 CYS A C 1
ATOM 1910 O O . CYS A 1 238 ? 3.881 -14.762 -25.509 1.00 77.50 238 CYS A O 1
ATOM 1912 N N . PRO A 1 239 ? 3.354 -12.955 -24.284 1.00 87.56 239 PRO A N 1
ATOM 1913 C CA . PRO A 1 239 ? 4.210 -12.052 -25.044 1.00 87.56 239 PRO A CA 1
ATOM 1914 C C . PRO A 1 239 ? 5.689 -12.324 -24.743 1.00 87.56 239 PRO A C 1
ATOM 1916 O O . PRO A 1 239 ? 6.085 -12.466 -23.585 1.00 87.56 239 PRO A O 1
ATOM 1919 N N . GLU A 1 240 ? 6.499 -12.360 -25.796 1.00 90.69 240 GLU A N 1
ATOM 1920 C CA . GLU A 1 240 ? 7.933 -12.639 -25.739 1.00 90.69 240 GLU A CA 1
ATOM 1921 C C . GLU A 1 240 ? 8.717 -11.531 -26.440 1.00 90.69 240 GLU A C 1
ATOM 1923 O O . GLU A 1 240 ? 8.328 -11.038 -27.503 1.00 90.69 240 GLU A O 1
ATOM 1928 N N . LEU A 1 241 ? 9.849 -11.152 -25.858 1.00 92.38 241 LEU A N 1
ATOM 1929 C CA . LEU A 1 241 ? 10.722 -10.111 -26.373 1.00 92.38 241 LEU A CA 1
ATOM 1930 C C . LEU A 1 241 ? 12.162 -10.620 -26.415 1.00 92.38 241 LEU A C 1
ATOM 1932 O O . LEU A 1 241 ? 12.838 -10.736 -25.399 1.00 92.38 241 LEU A O 1
ATOM 1936 N N . GLU A 1 242 ? 12.628 -10.935 -27.616 1.00 92.19 242 GLU A N 1
ATOM 1937 C CA . GLU A 1 242 ? 13.999 -11.370 -27.870 1.00 92.19 242 GLU A CA 1
ATOM 1938 C C . GLU A 1 242 ? 14.884 -10.129 -28.045 1.00 92.19 242 GLU A C 1
ATOM 1940 O O . GLU A 1 242 ? 14.652 -9.333 -28.955 1.00 92.19 242 GLU A O 1
ATOM 1945 N N . ILE A 1 243 ? 15.887 -9.949 -27.185 1.00 91.50 243 ILE A N 1
ATOM 1946 C CA . ILE A 1 243 ? 16.847 -8.838 -27.243 1.00 91.50 243 ILE A CA 1
ATOM 1947 C C . ILE A 1 243 ? 18.260 -9.353 -27.540 1.00 91.50 243 ILE A C 1
ATOM 1949 O O . ILE A 1 243 ? 18.700 -10.367 -26.998 1.00 91.50 243 ILE A O 1
ATOM 1953 N N . GLU A 1 244 ? 18.990 -8.648 -28.401 1.00 89.50 244 GLU A N 1
ATOM 1954 C CA . GLU A 1 244 ? 20.389 -8.928 -28.737 1.00 89.50 244 GLU A CA 1
ATOM 1955 C C . GLU A 1 244 ? 21.262 -7.764 -28.267 1.00 89.50 244 GLU A C 1
ATOM 1957 O O . GLU A 1 244 ? 21.119 -6.637 -28.747 1.00 89.50 244 GLU A O 1
ATOM 1962 N N . TRP A 1 245 ? 22.178 -8.032 -27.339 1.00 87.69 245 TRP A N 1
ATOM 1963 C CA . TRP A 1 245 ? 23.092 -7.025 -26.798 1.00 87.69 245 TRP A CA 1
ATOM 1964 C C . TRP A 1 245 ? 24.218 -6.698 -27.784 1.00 87.69 245 TRP A C 1
ATOM 1966 O O . TRP A 1 245 ? 24.693 -7.572 -28.517 1.00 87.69 245 TRP A O 1
ATOM 1976 N N . VAL A 1 246 ? 24.677 -5.443 -27.786 1.00 83.25 246 VAL A N 1
ATOM 1977 C CA . VAL A 1 246 ? 25.921 -5.070 -28.477 1.00 83.25 246 VAL A CA 1
ATOM 1978 C C . VAL A 1 246 ? 27.105 -5.775 -27.793 1.00 83.25 246 VAL A C 1
ATOM 1980 O O . VAL A 1 246 ? 27.102 -5.974 -26.576 1.00 83.25 246 VAL A O 1
ATOM 1983 N N . ALA A 1 247 ? 28.098 -6.207 -28.576 1.00 71.56 247 ALA A N 1
ATOM 1984 C CA . ALA A 1 247 ? 29.330 -6.774 -28.028 1.00 71.56 247 ALA A CA 1
ATOM 1985 C C . ALA A 1 247 ? 30.081 -5.695 -27.230 1.00 71.56 247 ALA A C 1
ATOM 1987 O O . ALA A 1 247 ? 30.199 -4.565 -27.695 1.00 71.56 247 ALA A O 1
ATOM 1988 N N . ASP A 1 248 ? 30.557 -6.046 -26.039 1.00 66.31 248 ASP A N 1
ATOM 1989 C CA . ASP A 1 248 ? 31.286 -5.142 -25.144 1.00 66.31 248 ASP A CA 1
ATOM 1990 C C . ASP A 1 248 ? 32.721 -5.668 -25.016 1.00 66.31 248 ASP A C 1
ATOM 1992 O O . ASP A 1 248 ? 32.938 -6.878 -25.104 1.00 66.31 248 ASP A O 1
ATOM 1996 N N . GLU A 1 249 ? 33.691 -4.788 -24.781 1.00 60.31 249 GLU A N 1
ATOM 1997 C CA . GLU A 1 249 ? 35.113 -5.123 -24.626 1.00 60.31 249 GLU A CA 1
ATOM 1998 C C . GLU A 1 249 ? 35.345 -6.157 -23.510 1.00 60.31 249 GLU A C 1
ATOM 2000 O O . GLU A 1 249 ? 36.278 -6.955 -23.569 1.00 60.31 249 GLU A O 1
ATOM 2005 N N . LYS A 1 250 ? 34.452 -6.193 -22.511 1.00 62.06 250 LYS A N 1
ATOM 2006 C CA . LYS A 1 250 ? 34.483 -7.148 -21.391 1.00 62.06 250 LYS A CA 1
ATOM 2007 C C . LYS A 1 250 ? 33.919 -8.533 -21.725 1.00 62.06 250 LYS A C 1
ATOM 2009 O O . LYS A 1 250 ? 34.119 -9.467 -20.954 1.00 62.06 250 LYS A O 1
ATOM 2014 N N . CYS A 1 251 ? 33.178 -8.682 -22.823 1.00 53.81 251 CYS A N 1
ATOM 2015 C CA . CYS A 1 251 ? 32.441 -9.903 -23.135 1.00 53.81 251 CYS A CA 1
ATOM 2016 C C . CYS A 1 251 ? 32.437 -10.143 -24.653 1.00 53.81 251 CYS A C 1
ATOM 2018 O O . CYS A 1 251 ? 31.605 -9.609 -25.391 1.00 53.81 251 CYS A O 1
ATOM 2020 N N . ASN A 1 252 ? 33.387 -10.970 -25.101 1.00 55.75 252 ASN A N 1
ATOM 2021 C CA . ASN A 1 252 ? 33.756 -11.175 -26.509 1.00 55.75 252 ASN A CA 1
ATOM 2022 C C . ASN A 1 252 ? 32.722 -11.952 -27.353 1.00 55.75 252 ASN A C 1
ATOM 2024 O O . ASN A 1 252 ? 32.953 -12.211 -28.533 1.00 55.75 252 ASN A O 1
ATOM 2028 N N . HIS A 1 253 ? 31.591 -12.357 -26.769 1.00 61.19 253 HIS A N 1
ATOM 2029 C CA . HIS A 1 253 ? 30.520 -13.065 -27.471 1.00 61.19 253 HIS A CA 1
ATOM 2030 C C . HIS A 1 253 ? 29.243 -12.225 -27.522 1.00 61.19 253 HIS A C 1
ATOM 2032 O O . HIS A 1 253 ? 29.045 -11.304 -26.734 1.00 61.19 253 HIS A O 1
ATOM 2038 N N . ARG A 1 254 ? 28.359 -12.527 -28.475 1.00 65.69 254 ARG A N 1
ATOM 2039 C CA . ARG A 1 254 ? 27.016 -11.935 -28.540 1.00 65.69 254 ARG A CA 1
ATOM 2040 C C . ARG A 1 254 ? 26.131 -12.652 -27.526 1.00 65.69 254 ARG A C 1
ATOM 2042 O O . ARG A 1 254 ? 26.200 -13.871 -27.428 1.00 65.69 254 ARG A O 1
ATOM 2049 N N . THR A 1 255 ? 25.293 -11.916 -26.802 1.00 75.81 255 THR A N 1
ATOM 2050 C CA . THR A 1 255 ? 24.295 -12.518 -25.905 1.00 75.81 255 THR A CA 1
ATOM 2051 C C . THR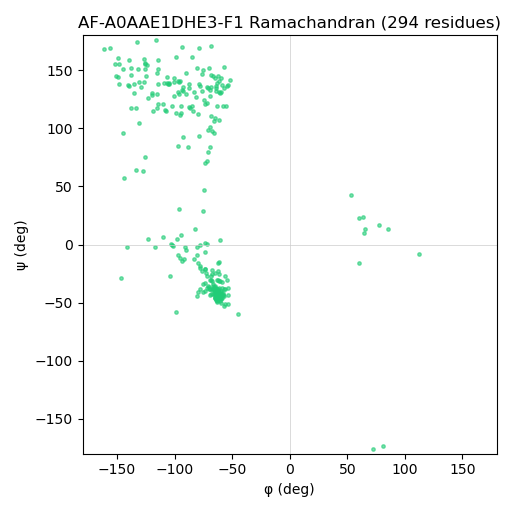 A 1 255 ? 22.911 -12.184 -26.436 1.00 75.81 255 THR A C 1
ATOM 2053 O O . THR A 1 255 ? 22.562 -11.009 -26.572 1.00 75.81 255 THR A O 1
ATOM 2056 N N . ARG A 1 256 ? 22.123 -13.217 -26.741 1.00 81.88 256 ARG A N 1
ATOM 2057 C CA . ARG A 1 256 ? 20.678 -13.087 -26.943 1.00 81.88 256 ARG A CA 1
ATOM 2058 C C . ARG A 1 256 ? 19.972 -13.421 -25.641 1.00 81.88 256 ARG A C 1
ATOM 2060 O O . ARG A 1 256 ? 20.392 -14.326 -24.929 1.00 81.88 256 ARG A O 1
ATOM 2067 N N . HIS A 1 257 ? 18.921 -12.680 -25.332 1.00 84.88 257 HIS A N 1
ATOM 2068 C CA . HIS A 1 257 ? 18.145 -12.867 -24.118 1.00 84.88 257 HIS A CA 1
ATOM 2069 C C . HIS A 1 257 ? 16.658 -12.805 -24.461 1.00 84.88 257 HIS A C 1
ATOM 2071 O O . HIS A 1 257 ? 16.215 -11.892 -25.155 1.00 84.88 257 HIS A O 1
ATOM 2077 N N . LEU A 1 258 ? 15.897 -13.791 -23.993 1.00 89.12 258 LEU A N 1
ATOM 2078 C CA . LEU A 1 258 ? 14.454 -13.858 -24.183 1.00 89.12 258 LEU A CA 1
ATOM 2079 C C . LEU A 1 258 ? 13.766 -13.339 -22.923 1.00 89.12 258 LEU A C 1
ATOM 2081 O O . LEU A 1 258 ? 13.852 -13.961 -21.870 1.00 89.12 258 LEU A O 1
ATOM 2085 N N . ILE A 1 259 ? 13.086 -12.204 -23.041 1.00 91.12 259 ILE A N 1
ATOM 2086 C CA . ILE A 1 259 ? 12.285 -11.618 -21.972 1.00 91.12 259 ILE A CA 1
ATOM 2087 C C . ILE A 1 259 ? 10.840 -12.080 -22.134 1.00 91.12 259 ILE A C 1
ATOM 2089 O O . ILE A 1 259 ? 10.184 -11.784 -23.132 1.00 91.12 259 ILE A O 1
ATOM 2093 N N . SER A 1 260 ? 10.335 -12.780 -21.127 1.00 91.00 260 SER A N 1
ATOM 2094 C CA . SER A 1 260 ? 8.934 -13.189 -21.009 1.00 91.00 260 SER A CA 1
ATOM 2095 C C . SER A 1 260 ? 8.403 -12.871 -19.607 1.00 91.00 260 SER A C 1
ATOM 2097 O O . SER A 1 260 ? 9.156 -12.435 -18.730 1.00 91.00 260 SER A O 1
ATOM 2099 N N . LEU A 1 261 ? 7.104 -13.069 -19.376 1.00 89.81 261 LEU A N 1
ATOM 2100 C CA . LEU A 1 261 ? 6.518 -12.918 -18.041 1.00 89.81 261 LEU A CA 1
ATOM 2101 C C . LEU A 1 261 ? 7.273 -13.764 -17.003 1.00 89.81 261 LEU A C 1
ATOM 2103 O O . LEU A 1 261 ? 7.632 -14.908 -17.259 1.00 89.81 261 LEU A O 1
ATOM 2107 N N . PHE A 1 262 ? 7.517 -13.175 -15.835 1.00 89.50 262 PHE A N 1
ATOM 2108 C CA . PHE A 1 262 ? 8.240 -13.756 -14.698 1.00 89.50 262 PHE A CA 1
ATOM 2109 C C . PHE A 1 262 ? 9.717 -14.079 -14.939 1.00 89.50 262 PHE A C 1
ATOM 2111 O O . PHE A 1 262 ? 10.362 -14.677 -14.079 1.00 89.50 262 PHE A O 1
ATOM 2118 N N . THR A 1 263 ? 10.286 -13.628 -16.060 1.00 90.81 263 THR A N 1
ATOM 2119 C CA . THR A 1 263 ? 11.736 -13.702 -16.273 1.00 90.81 263 THR A CA 1
ATOM 2120 C C . THR A 1 263 ? 12.450 -12.897 -15.189 1.00 90.81 263 THR A C 1
ATOM 2122 O O . THR A 1 263 ? 12.093 -11.745 -14.923 1.00 90.81 263 THR A O 1
ATOM 2125 N N . MET A 1 264 ? 13.452 -13.511 -14.561 1.00 92.25 264 MET A N 1
ATOM 2126 C CA . MET A 1 264 ? 14.296 -12.865 -13.559 1.00 92.25 264 MET A CA 1
ATOM 2127 C C . MET A 1 264 ? 15.405 -12.067 -14.242 1.00 92.25 264 MET A C 1
ATOM 2129 O O . MET A 1 264 ? 16.097 -12.583 -15.118 1.00 92.25 264 MET A O 1
ATOM 2133 N N . VAL A 1 265 ? 15.579 -10.814 -13.831 1.00 92.38 265 VAL A N 1
ATOM 2134 C CA . VAL A 1 265 ? 16.549 -9.883 -14.416 1.00 92.38 265 VAL A CA 1
ATOM 2135 C C . VAL A 1 265 ? 17.312 -9.138 -13.325 1.00 92.38 265 VAL A C 1
ATOM 2137 O O . VAL A 1 265 ? 16.730 -8.690 -12.339 1.00 92.38 265 VAL A O 1
ATOM 2140 N N . GLU A 1 266 ? 18.621 -8.972 -13.507 1.00 93.69 266 GLU A N 1
ATOM 2141 C CA . GLU A 1 266 ? 19.417 -8.064 -12.677 1.00 93.69 266 GLU A CA 1
ATOM 2142 C C . GLU A 1 266 ? 19.096 -6.619 -13.076 1.00 93.69 266 GLU A C 1
ATOM 2144 O O . GLU A 1 266 ? 19.272 -6.227 -14.232 1.00 93.69 266 GLU A O 1
ATOM 2149 N N . CYS A 1 267 ? 18.619 -5.824 -12.125 1.00 93.81 267 CYS A N 1
ATOM 2150 C CA . CYS A 1 267 ? 18.238 -4.432 -12.306 1.00 93.81 267 CYS A CA 1
ATOM 2151 C C . CYS A 1 267 ? 19.292 -3.505 -11.705 1.00 93.81 267 CYS A C 1
ATOM 2153 O O . CYS A 1 267 ? 19.780 -3.725 -10.601 1.00 93.81 267 CYS A O 1
ATOM 2155 N N . MET A 1 268 ? 19.594 -2.426 -12.414 1.00 93.88 268 MET A N 1
ATOM 2156 C CA . MET A 1 268 ? 20.346 -1.289 -11.909 1.00 93.88 268 MET A CA 1
ATOM 2157 C C . MET A 1 268 ? 19.390 -0.114 -11.733 1.00 93.88 268 MET A C 1
ATOM 2159 O O . MET A 1 268 ? 18.816 0.382 -12.707 1.00 93.88 268 MET A O 1
ATOM 2163 N N . VAL A 1 269 ? 19.212 0.319 -10.491 1.00 92.38 269 VAL A N 1
ATOM 2164 C CA . VAL A 1 269 ? 18.386 1.464 -10.103 1.00 92.38 269 VAL A CA 1
ATOM 2165 C C . VAL A 1 269 ? 19.302 2.653 -9.862 1.00 92.38 269 VAL A C 1
ATOM 2167 O O . VAL A 1 269 ? 20.274 2.538 -9.127 1.00 92.38 269 VAL A O 1
ATOM 2170 N N . PHE A 1 270 ? 19.023 3.792 -10.487 1.00 92.69 270 PHE A N 1
ATOM 2171 C CA . PHE A 1 270 ? 19.880 4.976 -10.386 1.00 92.69 270 PHE A CA 1
ATOM 2172 C C . PHE A 1 270 ? 19.072 6.271 -10.487 1.00 92.69 270 PHE A C 1
ATOM 2174 O O . PHE A 1 270 ? 17.979 6.303 -11.061 1.00 92.69 270 PHE A O 1
ATOM 2181 N N . ALA A 1 271 ? 19.618 7.350 -9.927 1.00 91.69 271 ALA A N 1
ATOM 2182 C CA . ALA A 1 271 ? 19.028 8.676 -10.012 1.00 91.69 271 ALA A CA 1
ATOM 2183 C C . ALA A 1 271 ? 19.186 9.229 -11.432 1.00 91.69 271 ALA A C 1
ATOM 2185 O O . ALA A 1 271 ? 20.245 9.106 -12.051 1.00 91.69 271 ALA A O 1
ATOM 2186 N N . ASP A 1 272 ? 18.117 9.816 -11.960 1.00 89.06 272 ASP A N 1
ATOM 2187 C CA . ASP A 1 272 ? 18.143 10.451 -13.272 1.00 89.06 272 ASP A CA 1
ATOM 2188 C C . ASP A 1 272 ? 18.804 11.839 -13.187 1.00 89.06 272 ASP A C 1
ATOM 2190 O O . ASP A 1 272 ? 19.033 12.383 -12.104 1.00 89.06 272 ASP A O 1
ATOM 2194 N N . LYS A 1 273 ? 19.097 12.442 -14.342 1.00 87.38 273 LYS A N 1
ATOM 2195 C CA . LYS A 1 273 ? 19.592 13.828 -14.403 1.00 87.38 273 LYS A CA 1
ATOM 2196 C C . LYS A 1 273 ? 18.522 14.829 -13.970 1.00 87.38 273 LYS A C 1
ATOM 2198 O O . LYS A 1 273 ? 18.842 15.896 -13.452 1.00 87.38 273 LYS A O 1
ATOM 2203 N N . GLU A 1 274 ? 17.257 14.497 -14.220 1.00 89.12 274 GLU A N 1
ATOM 2204 C CA . GLU A 1 274 ? 16.127 15.295 -13.761 1.00 89.12 274 GLU A CA 1
ATOM 2205 C C . GLU A 1 274 ? 15.967 15.172 -12.237 1.00 89.12 274 GLU A C 1
ATOM 2207 O O . GLU A 1 274 ? 16.007 14.062 -11.697 1.00 89.12 274 GLU A O 1
ATOM 2212 N N . PRO A 1 275 ? 15.758 16.292 -11.522 1.00 86.38 275 PRO A N 1
ATOM 2213 C CA . PRO A 1 275 ? 15.654 16.274 -10.071 1.00 86.38 275 PRO A CA 1
ATOM 2214 C C . PRO A 1 275 ? 14.468 15.419 -9.615 1.00 86.38 275 PRO A C 1
ATOM 2216 O O . PRO A 1 275 ? 13.386 15.475 -10.200 1.00 86.38 275 PRO A O 1
ATOM 2219 N N . LEU A 1 276 ? 14.675 14.661 -8.531 1.00 83.81 276 LEU A N 1
ATOM 2220 C CA . LEU A 1 276 ? 13.661 13.808 -7.893 1.00 83.81 276 LEU A CA 1
ATOM 2221 C C . LEU A 1 276 ? 13.092 12.717 -8.815 1.00 83.81 276 LEU A C 1
ATOM 2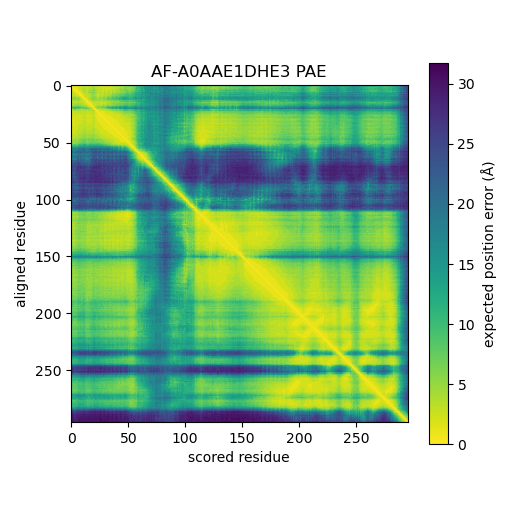223 O O . LEU A 1 276 ? 11.994 12.213 -8.585 1.00 83.81 276 LEU A O 1
ATOM 2227 N N . ARG A 1 277 ? 13.839 12.333 -9.854 1.00 89.62 277 ARG A N 1
ATOM 2228 C CA . ARG A 1 277 ? 13.525 11.174 -10.685 1.00 89.62 277 ARG A CA 1
ATOM 2229 C C . ARG A 1 277 ? 14.596 10.111 -10.558 1.00 89.62 277 ARG A C 1
ATOM 2231 O O . ARG A 1 277 ? 15.780 10.391 -10.414 1.00 89.62 277 ARG A O 1
ATOM 2238 N N . TRP A 1 278 ? 14.149 8.872 -10.666 1.00 91.50 278 TRP A N 1
ATOM 2239 C CA . TRP A 1 278 ? 14.998 7.695 -10.718 1.00 91.50 278 TRP A CA 1
ATOM 2240 C C . TRP A 1 278 ? 14.559 6.812 -11.883 1.00 91.50 278 TRP A C 1
ATOM 2242 O O . TRP A 1 278 ? 13.384 6.797 -12.279 1.00 91.50 278 TRP A O 1
ATOM 2252 N N . SER A 1 279 ? 15.508 6.073 -12.434 1.00 92.31 279 SER A N 1
ATOM 2253 C CA . SER A 1 279 ? 15.334 5.174 -13.566 1.00 92.31 279 SER A CA 1
ATOM 2254 C C . SER A 1 279 ? 15.851 3.781 -13.209 1.00 92.31 279 SER A C 1
ATOM 2256 O O . SER A 1 279 ? 16.611 3.600 -12.260 1.00 92.31 279 SER A O 1
ATOM 2258 N N . CYS A 1 280 ? 15.393 2.784 -13.959 1.00 93.12 280 CYS A N 1
ATOM 2259 C CA . CYS A 1 280 ? 15.859 1.411 -13.840 1.00 93.12 280 CYS A CA 1
ATOM 2260 C C . CYS A 1 280 ? 16.235 0.900 -15.228 1.00 93.12 280 CYS A C 1
ATOM 2262 O O . CYS A 1 280 ? 15.500 1.126 -16.193 1.00 93.12 280 CYS A O 1
ATOM 2264 N N . LEU A 1 281 ? 17.379 0.231 -15.321 1.00 93.44 281 LEU A N 1
ATOM 2265 C CA . LEU A 1 281 ? 17.811 -0.516 -16.496 1.00 93.44 281 LEU A CA 1
ATOM 2266 C C . LEU A 1 281 ? 18.137 -1.943 -16.075 1.00 93.44 281 LEU A C 1
ATOM 2268 O O . LEU A 1 281 ? 18.464 -2.186 -14.918 1.00 93.44 281 LEU A O 1
ATOM 2272 N N . ILE A 1 282 ? 18.077 -2.882 -17.013 1.00 92.25 282 ILE A N 1
ATOM 2273 C CA . ILE A 1 282 ? 18.559 -4.239 -16.759 1.00 92.25 282 ILE A CA 1
ATOM 2274 C C . ILE A 1 282 ? 20.033 -4.354 -17.127 1.00 92.25 282 ILE A C 1
ATOM 2276 O O . ILE A 1 282 ? 20.512 -3.709 -18.065 1.00 92.25 282 ILE A O 1
ATOM 2280 N N . LYS A 1 283 ? 20.750 -5.200 -16.397 1.00 87.31 283 LYS A N 1
ATOM 2281 C CA . LYS A 1 283 ? 22.115 -5.573 -16.733 1.00 87.31 283 LYS A CA 1
ATOM 2282 C C . LYS A 1 283 ? 22.131 -6.646 -17.808 1.00 87.31 283 LYS A C 1
ATOM 2284 O O . LYS A 1 283 ? 21.230 -7.478 -17.919 1.00 87.31 283 LYS A O 1
ATOM 2289 N N . ARG A 1 284 ? 23.217 -6.646 -18.576 1.00 82.69 284 ARG A N 1
ATOM 2290 C CA . ARG A 1 284 ? 23.540 -7.760 -19.458 1.00 82.69 284 ARG A CA 1
ATOM 2291 C C . ARG A 1 284 ? 23.797 -9.012 -18.599 1.00 82.69 284 ARG A C 1
ATOM 2293 O O . ARG A 1 284 ? 24.575 -8.917 -17.650 1.00 82.69 284 ARG A O 1
ATOM 2300 N N . PRO A 1 285 ? 23.197 -10.170 -18.926 1.00 75.25 285 PRO A N 1
ATOM 2301 C CA . PRO A 1 285 ? 23.482 -11.420 -18.227 1.00 75.25 285 PRO A CA 1
ATOM 2302 C C . PRO A 1 285 ? 24.970 -11.770 -18.318 1.00 75.25 285 PRO A C 1
ATOM 2304 O O . PRO A 1 285 ? 25.563 -11.651 -19.394 1.00 75.25 285 PRO A O 1
ATOM 2307 N N . LYS A 1 286 ? 25.560 -12.214 -17.203 1.00 64.94 286 LYS A N 1
ATOM 2308 C CA . LYS A 1 286 ? 26.975 -12.622 -17.128 1.00 64.94 286 LYS A CA 1
ATOM 2309 C C . LYS A 1 286 ? 27.248 -13.968 -17.810 1.00 64.94 286 LYS A C 1
ATOM 2311 O O . LYS A 1 286 ? 28.379 -14.216 -18.209 1.00 64.94 286 LYS A O 1
ATOM 2316 N N . GLU A 1 287 ? 26.222 -14.799 -17.986 1.00 55.25 287 GLU A N 1
ATOM 2317 C CA . GLU A 1 287 ? 26.312 -16.119 -18.615 1.00 55.25 287 GLU A CA 1
ATOM 2318 C C . GLU A 1 287 ? 25.323 -16.245 -19.780 1.00 55.25 287 GLU A C 1
ATOM 2320 O O . GLU A 1 287 ? 24.260 -15.615 -19.803 1.00 55.25 287 GLU A O 1
ATOM 2325 N N . GLU A 1 288 ? 25.676 -17.069 -20.767 1.00 47.28 288 GLU A N 1
ATOM 2326 C CA . GLU A 1 288 ? 24.730 -17.536 -21.775 1.00 47.28 288 GLU A CA 1
ATOM 2327 C C . GLU A 1 288 ? 23.704 -18.420 -21.056 1.00 47.28 288 GLU A C 1
ATOM 2329 O O . GLU A 1 288 ? 24.025 -19.526 -20.623 1.00 47.28 288 GLU A O 1
ATOM 2334 N N . ILE A 1 289 ? 22.480 -17.920 -20.868 1.00 45.47 289 ILE A N 1
ATOM 2335 C CA . ILE A 1 289 ? 21.398 -18.720 -20.290 1.00 45.47 289 ILE A CA 1
ATOM 2336 C C . ILE A 1 289 ? 21.099 -19.836 -21.297 1.00 45.47 289 ILE A C 1
ATOM 2338 O O . ILE A 1 289 ? 20.392 -19.627 -22.284 1.00 45.47 289 ILE A O 1
ATOM 2342 N N . LYS A 1 290 ? 21.693 -21.015 -21.087 1.00 35.72 290 LYS A N 1
ATOM 2343 C CA . LYS A 1 290 ? 21.364 -22.221 -21.845 1.00 35.72 290 LYS A CA 1
ATOM 2344 C C . LYS A 1 290 ? 19.959 -22.638 -21.447 1.00 35.72 290 LYS A C 1
ATOM 2346 O O . LYS A 1 290 ? 19.721 -23.066 -20.320 1.00 35.72 290 LYS A O 1
ATOM 2351 N N . PHE A 1 291 ? 19.028 -22.491 -22.376 1.00 44.12 291 PHE A N 1
ATOM 2352 C CA . PHE A 1 291 ? 17.678 -22.991 -22.195 1.00 44.12 291 PHE A CA 1
ATOM 2353 C C . PHE A 1 291 ? 17.707 -24.520 -22.221 1.00 44.12 291 PHE A C 1
ATOM 2355 O O . PHE A 1 291 ? 18.231 -25.122 -23.157 1.00 44.12 291 PHE A O 1
ATOM 2362 N N . ILE A 1 292 ? 17.116 -25.140 -21.200 1.00 36.53 292 ILE A N 1
ATOM 2363 C CA . ILE A 1 292 ? 16.598 -26.499 -21.319 1.00 36.53 292 ILE A CA 1
ATOM 2364 C C . ILE A 1 292 ? 15.366 -26.360 -22.212 1.00 36.53 292 ILE A C 1
ATOM 2366 O O . ILE A 1 292 ? 14.304 -25.933 -21.758 1.00 36.53 292 ILE A O 1
ATOM 2370 N N . THR A 1 293 ? 15.521 -26.643 -23.501 1.00 30.38 293 THR A N 1
ATOM 2371 C CA . THR A 1 293 ? 14.379 -27.007 -24.333 1.00 30.38 293 THR A CA 1
ATOM 2372 C C . THR A 1 293 ? 13.817 -28.285 -23.729 1.00 30.38 293 THR A C 1
ATOM 2374 O O . THR A 1 293 ? 14.449 -29.337 -23.785 1.00 30.38 293 THR A O 1
ATOM 2377 N N . THR A 1 294 ? 12.664 -28.185 -23.075 1.00 33.72 294 THR A N 1
ATOM 2378 C CA . THR A 1 294 ? 11.814 -29.353 -22.847 1.00 33.72 294 THR A CA 1
ATOM 2379 C C . THR A 1 294 ? 11.221 -29.717 -24.202 1.00 33.72 294 THR A C 1
ATOM 2381 O O . THR A 1 294 ? 10.116 -29.313 -24.546 1.00 33.72 294 THR A O 1
ATOM 2384 N N . ASP A 1 295 ? 12.029 -30.396 -25.014 1.00 36.66 295 ASP A N 1
ATOM 2385 C CA . ASP A 1 295 ? 11.509 -31.299 -26.028 1.00 36.66 295 ASP A CA 1
ATOM 2386 C C . ASP A 1 295 ? 11.129 -32.580 -25.283 1.00 36.66 295 ASP A C 1
ATOM 2388 O O . ASP A 1 295 ? 12.001 -33.398 -25.004 1.00 36.66 295 ASP A O 1
ATOM 2392 N N . GLU A 1 296 ? 9.862 -32.668 -24.869 1.00 30.23 296 GLU A N 1
ATOM 2393 C CA . GLU A 1 296 ? 9.047 -33.892 -24.728 1.00 30.23 296 GLU A CA 1
ATOM 2394 C C . GLU A 1 296 ? 7.595 -33.537 -24.363 1.00 30.23 296 GLU A C 1
ATOM 2396 O O . GLU A 1 296 ? 7.372 -32.830 -23.352 1.00 30.23 296 GLU A O 1
#

Secondary structure (DSSP, 8-state):
-TTT-SSPPPPGGGSPPPPSS--HHHHHHHHHHHHHHHHHHHHHHHHTT----PPPPPPHHHHHTTT------S--SSTT--SS-THHHHHHHHHSPP-----TTSPTTTT-BGGGTBS-----S-TTT-HHHHHHHHHHHHHTTSSPPP---HHHHHHHHHHHHHHHHHHHHHHHHHHHHHHHHHHHHH--EEEEEEEEEE-SSEEEEEETTTTEEEEEEGGGS-EEEEEEEE-SS-EEEEEEEPPBTTB-S--EEEE-TT-EEEEEEEE-SSTT-EEEEEPPPSS---------

pLDDT: mean 77.19, std 20.45, range [26.95, 96.19]

Foldseek 3Di:
DLQVCVPDDDDCVNDDHDDDPDDPVNVSVVVNVVVVVVVVVVVVQVVLPAADQAQQAADVVLCVVVVHPDPPPPRPPPPPDDDDDCLVRPVVNVPDDDDFDDDPPDDPPPQADNNRRGRHDFDADCVPPAVRNVLVVQCVCCVVVVDPHPPDDNVRVGVVRVVSSVVVVVVVVVVVLVSLLVVLVSQAVVDKDKAKWWWNADDQFWTWIQRRNRSDIAIAGNVPAQFPDKDWDDDPPWTKIWTWHDDDPVHRDIEIDIDTGGDMFIKIWHRDPDRSDIHIYTDDDPDRPDDPPPPD

Organism: NCBI:txid231223

Solvent-accessible surface area (backbone atoms only — not comparable to full-atom values): 18107 Å² total; per-residue (Å²): 101,65,80,81,44,69,84,63,85,78,60,74,88,85,46,78,88,72,71,74,102,56,54,71,66,58,53,45,54,50,52,52,52,50,48,57,50,50,52,54,54,50,50,53,41,45,77,59,60,30,58,89,83,80,69,65,53,69,54,63,73,65,34,59,78,65,76,46,92,69,86,73,83,83,59,77,91,60,80,89,71,86,73,97,68,63,75,64,57,60,59,54,56,76,72,56,78,79,92,69,61,80,70,86,88,56,64,85,76,79,54,48,38,70,54,63,53,36,71,71,83,81,64,59,95,46,48,93,85,32,69,67,12,44,53,44,51,54,52,50,38,22,76,71,67,77,45,79,70,80,94,64,56,71,69,59,51,48,54,52,28,52,52,49,38,53,51,52,52,51,51,52,51,51,52,53,51,50,53,50,39,54,49,16,48,47,30,52,76,74,37,74,42,81,45,55,23,33,26,73,42,67,52,82,64,34,34,31,29,35,32,63,80,56,51,44,78,46,72,32,52,52,89,82,46,76,56,73,48,75,48,62,44,83,49,100,85,58,45,37,33,40,37,28,42,54,73,44,98,92,40,95,58,78,52,75,46,79,46,36,72,64,39,77,42,51,29,39,37,31,46,46,94,55,85,67,34,62,47,54,45,74,58,80,75,94,61,85,82,77,75,81,76,81,85,126